Protein 2GUD (pdb70)

InterPro domains:
  IPR001229 Jacalin-like lectin domain [PF01419] (6-117)
  IPR001229 Jacalin-like lectin domain [PS51752] (1-120)
  IPR001229 Jacalin-like lectin domain [SM00915] (9-120)
  IPR036404 Jacalin-like lectin domain superfamily [G3DSA:2.100.10.30] (1-121)
  IPR036404 Jacalin-like lectin domain superfamily [SSF51101] (5-118)

Secondary structure (DSSP, 8-state):
-EEEEEEE-S-SEEE-S--EEEEEESSSEEEEEETTEEEE-S-SEEPPPEE--TT--EEEEEEEESSSEEEEEEEETTS-EEEEEE-S-SEEEEEESEEEEEEEEEESSSEEEEEEEEEE-/-EEEEEEE-S-SEEE-S--EEEEEESSSEEEEEETTEEEE-S-SEEPPPEEPPTT--EEEEEEEESSSEEEEEEEETTS-EEEEEE-S-SEEEEEESEEEEEEEEEESSSEEEEEEEEEE-

GO terms:
  GO:0042802 identical protein binding (F, IPI)
  GO:0005515 protein binding (F, IPI)
  GO:0005536 D-glucose binding (F, IDA)
  GO:0005537 D-mannose binding (F, IDA)
  GO:0030246 carbohydrate binding (F, IDA)
  GO:0046871 N-acetylgalactosamine binding (F, IDA)

Solvent-accessible surface area: 10110 Å² total; per-residue (Å²): 100,42,49,76,100,127,9,30,16,117,31,43,74,120,27,51,4,12,22,14,0,3,0,53,14,38,88,75,0,10,0,0,19,1,16,60,52,85,30,23,14,98,36,33,114,108,10,98,85,15,81,24,36,119,63,14,72,1,25,50,2,42,1,69,15,41,113,71,0,11,17,1,22,6,63,3,68,122,42,105,178,10,29,101,63,28,14,103,37,48,72,51,54,69,8,47,104,3,66,9,4,2,0,12,3,19,11,36,114,80,0,11,3,0,26,0,8,13,17,67,173,95,40,42,78,88,105,7,24,12,116,32,46,64,66,20,26,2,8,12,17,0,4,0,54,13,34,83,80,0,11,0,0,21,1,15,61,56,85,25,22,15,100,33,33,107,112,10,92,84,15,75,20,36,66,30,7,59,1,15,42,2,43,1,66,14,38,110,68,0,8,18,0,23,4,64,7,63,104,70,102,176,10,26,101,58,29,18,102,34,44,71,52,58,73,7,60,86,1,53,9,2,0,0,18,9,14,14,40,115,75,0,11,2,0,29,0,11,7,35,66,136

Radius of gyration: 17.85 Å; Cα contacts (8 Å, |Δi|>4): 780; chains: 2; bounding box: 34×35×55 Å

CATH classification: 2.100.10.30

Foldseek 3Di:
DDDDDDDDDDDDADDAPWFKWKFFEDQFTQWIATPNRIFGADDHHIDDMDTADRPKFWAKKKWFADQFTAFIKTAIPVGDIDDRGGRDDHHMDMAHRKGWRDWDAHYYSGGRTIDTDIGHD/DDDDDDDDDDDDFADAPFFKWKFFEDQFTQWIQTPNRTFGADDHHIDDMDTDDTPKFWAKKKWFADQFTAFIKTAIPVGDIDDGGGHDDHHIDMQHGKGWRDWDAHYDSGGRTIDTDIGRD

Structure (mmCIF, N/CA/C/O backbone):
data_2GUD
#
_entry.id   2GUD
#
_cell.length_a   53.740
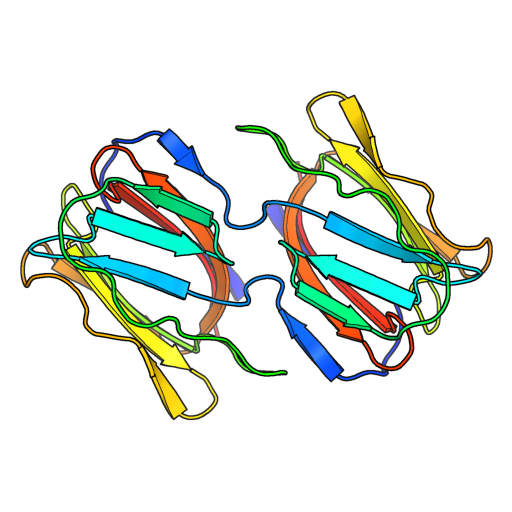_cell.length_b   39.440
_cell.length_c   57.160
_cell.angle_alpha   90.00
_cell.angle_beta   91.00
_cell.angle_gamma   90.00
#
_symmetry.space_group_name_H-M   'P 1 21 1'
#
loop_
_entity.id
_entity.type
_entity.pdbx_description
1 polymer griffithsin
2 non-polymer alpha-D-mannopyranose
3 non-polymer beta-D-mannopyranose
4 non-polymer 1,2-ETHANEDIOL
5 non-polymer 'SULFATE ION'
6 water water
#
loop_
_atom_site.group_PDB
_atom_site.id
_atom_site.type_symbol
_atom_site.label_atom_id
_atom_site.label_alt_id
_atom_site.label_comp_id
_atom_site.label_asym_id
_atom_site.label_entity_id
_atom_site.label_seq_id
_atom_site.pdbx_PDB_ins_code
_atom_site.Cartn_x
_atom_site.Cartn_y
_atom_site.Cartn_z
_atom_site.occupancy
_atom_site.B_iso_or_equiv
_atom_site.auth_seq_id
_atom_site.auth_comp_id
_atom_site.auth_asym_id
_atom_site.auth_atom_id
_atom_site.pdbx_PDB_model_num
ATOM 4 N N . SER A 1 2 ? 20.897 10.737 3.482 1.00 17.47 1 SER A N 1
ATOM 5 C CA . SER A 1 2 ? 22.168 11.401 3.386 1.00 15.61 1 SER A CA 1
ATOM 6 C C . SER A 1 2 ? 21.930 12.795 2.844 1.00 11.94 1 SER A C 1
ATOM 7 O O . SER A 1 2 ? 21.457 12.956 1.736 1.00 11.46 1 SER A O 1
ATOM 10 N N . LEU A 1 3 ? 22.302 13.817 3.593 1.00 10.77 2 LEU A N 1
ATOM 11 C CA . LEU A 1 3 ? 22.072 15.201 3.171 1.00 9.74 2 LEU A CA 1
ATOM 12 C C . LEU A 1 3 ? 23.085 15.636 2.139 1.00 9.08 2 LEU A C 1
ATOM 13 O O . LEU A 1 3 ? 24.290 15.490 2.347 1.00 11.45 2 LEU A O 1
ATOM 21 N N . THR A 1 4 ? 22.593 16.201 1.048 1.00 8.56 3 THR A N 1
ATOM 22 C CA . THR A 1 4 ? 23.463 16.647 -0.036 1.00 8.27 3 THR A CA 1
ATOM 23 C C . THR A 1 4 ? 22.764 17.752 -0.802 1.00 7.59 3 THR A C 1
ATOM 24 O O . THR A 1 4 ? 21.663 18.218 -0.455 1.00 7.38 3 THR A O 1
ATOM 28 N N . HIS A 1 5 ? 23.424 18.222 -1.853 1.00 8.28 4 HIS A N 1
ATOM 29 C CA . HIS A 1 5 ? 22.793 19.116 -2.783 1.00 8.13 4 HIS A CA 1
ATOM 30 C C . HIS A 1 5 ? 23.395 18.887 -4.154 1.00 7.65 4 HIS A C 1
ATOM 31 O O . HIS A 1 5 ? 24.500 18.394 -4.297 1.00 8.92 4 HIS A O 1
ATOM 38 N N . ARG A 1 6 ? 22.607 19.246 -5.156 1.00 7.43 5 ARG A N 1
ATOM 39 C CA . ARG A 1 6 ? 23.018 19.117 -6.550 1.00 7.20 5 ARG A CA 1
ATOM 40 C C . ARG A 1 6 ? 22.537 20.345 -7.311 1.00 6.80 5 ARG A C 1
ATOM 41 O O . ARG A 1 6 ? 21.388 20.761 -7.203 1.00 7.51 5 ARG A O 1
ATOM 49 N N . LYS A 1 7 ? 23.433 20.847 -8.158 1.00 7.27 6 LYS A N 1
ATOM 50 C CA . LYS A 1 7 ? 23.167 21.946 -9.057 1.00 7.23 6 LYS A CA 1
ATOM 51 C C . LYS A 1 7 ? 22.867 21.401 -10.451 1.00 8.11 6 LYS A C 1
ATOM 52 O O . LYS A 1 7 ? 23.537 20.480 -10.942 1.00 10.58 6 LYS A O 1
ATOM 58 N N . PHE A 1 8 ? 21.839 21.969 -11.077 1.00 8.25 7 PHE A N 1
ATOM 59 C CA . PHE A 1 8 ? 21.410 21.627 -12.442 1.00 9.14 7 PHE A CA 1
ATOM 60 C C . PHE A 1 8 ? 21.357 22.929 -13.214 1.00 9.31 7 PHE A C 1
ATOM 61 O O . PHE A 1 8 ? 20.921 23.954 -12.681 1.00 9.32 7 PHE A O 1
ATOM 69 N N . GLY A 1 9 ? 21.746 22.901 -14.488 1.00 10.61 8 GLY A N 1
ATOM 70 C CA . GLY A 1 9 ? 21.643 24.060 -15.340 1.00 10.18 8 GLY A CA 1
ATOM 71 C C . GLY A 1 9 ? 22.984 24.682 -15.645 1.00 10.46 8 GLY A C 1
ATOM 72 O O . GLY A 1 9 ? 24.050 24.069 -15.433 1.00 13.70 8 GLY A O 1
ATOM 73 N N . GLY A 1 10 ? 22.915 25.912 -16.112 1.00 12.11 9 GLY A N 1
ATOM 74 C CA . GLY A 1 10 ? 24.094 26.602 -16.640 1.00 12.59 9 GLY A CA 1
ATOM 75 C C . GLY A 1 10 ? 24.657 27.543 -15.644 1.00 12.13 9 GLY A C 1
ATOM 76 O O . GLY A 1 10 ? 24.321 27.480 -14.423 1.00 13.73 9 GLY A O 1
ATOM 77 N N . SER A 1 11 ? 25.564 28.409 -16.126 1.00 13.88 10 SER A N 1
ATOM 78 C CA . SER A 1 11 ? 26.346 29.287 -15.253 1.00 15.78 10 SER A CA 1
ATOM 79 C C . SER A 1 11 ? 25.866 30.719 -15.080 1.00 15.06 10 SER A C 1
ATOM 80 O O . SER A 1 11 ? 26.468 31.472 -14.310 1.00 17.29 10 SER A O 1
ATOM 83 N N . GLY A 1 12 ? 24.792 31.119 -15.749 1.00 15.71 11 GLY A N 1
ATOM 84 C CA . GLY A 1 12 ? 24.288 32.465 -15.682 1.00 16.48 11 GLY A CA 1
ATOM 85 C C . GLY A 1 12 ? 23.361 32.794 -14.521 1.00 13.89 11 GLY A C 1
ATOM 86 O O . GLY A 1 12 ? 23.051 32.000 -13.658 1.00 17.11 11 GLY A O 1
ATOM 87 N N . GLY A 1 13 ? 22.899 34.033 -14.589 1.00 14.22 12 GLY A N 1
ATOM 88 C CA . GLY A 1 13 ? 21.971 34.540 -13.645 1.00 14.44 12 GLY A CA 1
ATOM 89 C C . GLY A 1 13 ? 22.643 34.964 -12.396 1.00 14.30 12 GLY A C 1
ATOM 90 O O . GLY A 1 13 ? 23.846 34.837 -12.176 1.00 16.80 12 GLY A O 1
ATOM 91 N N . SER A 1 14 ? 21.796 35.425 -11.497 1.00 14.21 13 SER A N 1
ATOM 92 C CA . SER A 1 14 ? 22.198 35.879 -10.201 1.00 13.37 13 SER A CA 1
ATOM 93 C C . SER A 1 14 ? 21.631 34.895 -9.154 1.00 12.34 13 SER A C 1
ATOM 94 O O . SER A 1 14 ? 20.472 34.484 -9.268 1.00 11.96 13 SER A O 1
ATOM 98 N N . PRO A 1 15 ? 22.390 34.587 -8.092 1.00 12.50 14 PRO A N 1
ATOM 99 C CA . PRO A 1 15 ? 21.910 33.622 -7.101 1.00 11.58 14 PRO A CA 1
ATOM 100 C C . PRO A 1 15 ? 20.690 34.062 -6.315 1.00 11.03 14 PRO A C 1
ATOM 101 O O . PRO A 1 15 ? 20.536 35.263 -6.041 1.00 12.56 14 PRO A O 1
ATOM 105 N N . PHE A 1 16 ? 19.878 33.092 -5.950 1.00 9.44 15 PHE A N 1
ATOM 106 C CA . PHE A 1 16 ? 18.786 33.341 -5.042 1.00 9.00 15 PHE A CA 1
ATOM 107 C C . PHE A 1 16 ? 18.688 32.177 -4.061 1.00 8.30 15 PHE A C 1
ATOM 108 O O . PHE A 1 16 ? 19.138 31.075 -4.314 1.00 8.88 15 PHE A O 1
ATOM 116 N N . SER A 1 17 ? 18.035 32.478 -2.937 1.00 9.01 16 SER A N 1
ATOM 117 C CA A SER A 1 17 ? 17.676 31.441 -1.943 0.50 8.19 16 SER A CA 1
ATOM 118 C CA B SER A 1 17 ? 17.730 31.493 -1.917 0.50 8.92 16 SER A CA 1
ATOM 119 C C . SER A 1 17 ? 16.188 31.306 -1.831 1.00 8.51 16 SER A C 1
ATOM 120 O O . SER A 1 17 ? 15.456 32.281 -1.892 1.00 10.09 16 SER A O 1
ATOM 125 N N . GLY A 1 18 ? 15.747 30.072 -1.574 1.00 8.49 17 GLY A N 1
ATOM 126 C CA . GLY A 1 18 ? 14.351 29.803 -1.328 1.00 9.06 17 GLY A CA 1
ATOM 127 C C . GLY A 1 18 ? 13.784 30.314 -0.042 1.00 9.81 17 GLY A C 1
ATOM 128 O O . GLY A 1 18 ? 12.547 30.314 0.092 1.00 12.43 17 GLY A O 1
ATOM 129 N N . LEU A 1 19 ? 14.645 30.687 0.907 1.00 9.30 18 LEU A N 1
ATOM 130 C CA . LEU A 1 19 ? 14.255 31.241 2.215 1.00 10.22 18 LEU A CA 1
ATOM 131 C C . LEU A 1 19 ? 14.370 32.740 2.153 1.00 11.53 18 LEU A C 1
ATOM 132 O O . LEU A 1 19 ? 15.495 33.268 2.009 1.00 14.58 18 LEU A O 1
ATOM 137 N N . SER A 1 20 ? 13.240 33.456 2.324 1.00 8.20 19 SER A N 1
ATOM 138 C CA . SER A 1 20 ? 13.160 34.877 2.156 1.00 7.71 19 SER A CA 1
ATOM 139 C C . SER A 1 20 ? 12.861 35.703 3.376 1.00 6.84 19 SER A C 1
ATOM 140 O O . SER A 1 20 ? 13.322 36.828 3.465 1.00 7.33 19 SER A O 1
ATOM 144 N N . SER A 1 21 ? 12.068 35.199 4.329 1.00 6.64 20 SER A N 1
ATOM 145 C CA . SER A 1 21 ? 11.750 36.023 5.481 1.00 6.27 20 SER A CA 1
ATOM 146 C C . SER A 1 21 ? 11.344 35.163 6.650 1.00 6.11 20 SER A C 1
ATOM 147 O O . SER A 1 21 ? 10.879 34.032 6.500 1.00 6.77 20 SER A O 1
ATOM 150 N N . ILE A 1 22 ? 11.488 35.742 7.863 1.00 6.02 21 ILE A N 1
ATOM 151 C CA . ILE A 1 22 ? 11.120 35.110 9.072 1.00 6.15 21 ILE A CA 1
ATOM 152 C C . ILE A 1 22 ? 10.441 36.135 9.976 1.00 5.99 21 ILE A C 1
ATOM 153 O O . ILE A 1 22 ? 10.906 37.232 10.136 1.00 6.77 21 ILE A O 1
ATOM 161 N N . ALA A 1 23 ? 9.342 35.718 10.646 1.00 6.23 22 ALA A N 1
ATOM 162 C CA . ALA A 1 23 ? 8.777 36.410 11.766 1.00 5.98 22 ALA A CA 1
ATOM 163 C C . ALA A 1 23 ? 8.413 35.343 12.789 1.00 5.73 22 ALA A C 1
ATOM 164 O O . ALA A 1 23 ? 8.388 34.169 12.482 1.00 6.34 22 ALA A O 1
ATOM 166 N N . VAL A 1 24 ? 8.075 35.768 14.003 1.00 5.96 23 VAL A N 1
ATOM 167 C CA . VAL A 1 24 ? 7.572 34.857 15.004 1.00 6.47 23 VAL A CA 1
ATOM 168 C C . VAL A 1 24 ? 6.389 35.490 15.703 1.00 6.26 23 VAL A C 1
ATOM 169 O O . VAL A 1 24 ? 6.265 36.678 15.767 1.00 7.47 23 VAL A O 1
ATOM 173 N N . ARG A 1 25 ? 5.554 34.619 16.322 1.00 6.46 24 ARG A N 1
ATOM 174 C CA . ARG A 1 25 ? 4.708 35.071 17.414 1.00 6.31 24 ARG A CA 1
ATOM 175 C C . ARG A 1 25 ? 5.349 34.545 18.684 1.00 6.61 24 ARG A C 1
ATOM 176 O O . ARG A 1 25 ? 5.761 33.401 18.736 1.00 7.07 24 ARG A O 1
ATOM 184 N N . SER A 1 26 ? 5.424 35.404 19.714 1.00 6.94 25 SER A N 1
ATOM 185 C CA . SER A 1 26 ? 6.097 34.998 20.926 1.00 7.10 25 SER A CA 1
ATOM 186 C C . SER A 1 26 ? 5.497 35.603 22.140 1.00 7.49 25 SER A C 1
ATOM 187 O O . SER A 1 26 ? 4.943 36.710 22.117 1.00 8.04 25 SER A O 1
ATOM 190 N N . GLY A 1 27 ? 5.670 34.877 23.245 1.00 7.62 26 GLY A N 1
ATOM 191 C CA . GLY A 1 27 ? 5.335 35.321 24.548 1.00 7.88 26 GLY A CA 1
ATOM 192 C C . GLY A 1 27 ? 6.381 34.738 25.474 1.00 8.36 26 GLY A C 1
ATOM 193 O O . GLY A 1 27 ? 7.559 35.069 25.379 1.00 9.91 26 GLY A O 1
ATOM 194 N N . SER A 1 28 ? 5.963 33.794 26.346 1.00 8.75 27 SER A N 1
ATOM 195 C CA . SER A 1 28 ? 6.927 32.988 27.113 1.00 8.99 27 SER A CA 1
ATOM 196 C C . SER A 1 28 ? 7.618 31.929 26.224 1.00 7.81 27 SER A C 1
ATOM 197 O O . SER A 1 28 ? 8.696 31.476 26.543 1.00 8.30 27 SER A O 1
ATOM 200 N N . TYR A 1 29 ? 6.964 31.547 25.110 1.00 7.68 28 TYR A N 1
ATOM 201 C CA . TYR A 1 29 ? 7.522 30.623 24.148 1.00 7.36 28 TYR A CA 1
ATOM 202 C C . TYR A 1 29 ? 7.483 31.293 22.795 1.00 7.11 28 TYR A C 1
ATOM 203 O O . TYR A 1 29 ? 6.978 32.382 22.638 1.00 8.01 28 TYR A O 1
ATOM 212 N N . LEU A 1 30 ? 7.969 30.585 21.766 1.00 7.01 29 LEU A N 1
ATOM 213 C CA . LEU A 1 30 ? 7.549 30.880 20.416 1.00 6.69 29 LEU A CA 1
ATOM 214 C C . LEU A 1 30 ? 6.204 30.185 20.172 1.00 6.85 29 LEU A C 1
ATOM 215 O O . LEU A 1 30 ? 6.123 28.983 20.146 1.00 8.35 29 LEU A O 1
ATOM 220 N N . ASP A 1 31 ? 5.153 30.973 20.012 1.00 6.91 30 ASP A N 1
ATOM 221 C CA . ASP A 1 31 ? 3.848 30.494 19.625 1.00 7.07 30 ASP A CA 1
ATOM 222 C C . ASP A 1 31 ? 3.788 30.051 18.200 1.00 6.85 30 ASP A C 1
ATOM 223 O O . ASP A 1 31 ? 3.047 29.133 17.854 1.00 7.50 30 ASP A O 1
ATOM 228 N N . ALA A 1 32 ? 4.572 30.694 17.317 1.00 6.84 31 ALA A N 1
ATOM 229 C CA . ALA A 1 32 ? 4.522 30.398 15.938 1.00 6.71 31 ALA A CA 1
ATOM 230 C C . ALA A 1 32 ? 5.814 30.905 15.285 1.00 6.45 31 ALA A C 1
ATOM 231 O O . ALA A 1 32 ? 6.423 31.854 15.747 1.00 6.78 31 ALA A O 1
ATOM 233 N N . ILE A 1 33 ? 6.143 30.290 14.140 1.00 6.45 32 ILE A N 1
ATOM 234 C CA . ILE A 1 33 ? 7.133 30.862 13.245 1.00 6.24 32 ILE A CA 1
ATOM 235 C C . ILE A 1 33 ? 6.452 31.071 11.911 1.00 5.87 32 ILE A C 1
ATOM 236 O O . ILE A 1 33 ? 5.614 30.299 11.496 1.00 7.32 32 ILE A O 1
ATOM 241 N N . ILE A 1 34 ? 6.799 32.191 11.255 1.00 6.02 33 ILE A N 1
ATOM 242 C CA . ILE A 1 34 ? 6.202 32.580 9.994 1.00 6.27 33 ILE A CA 1
ATOM 243 C C . ILE A 1 34 ? 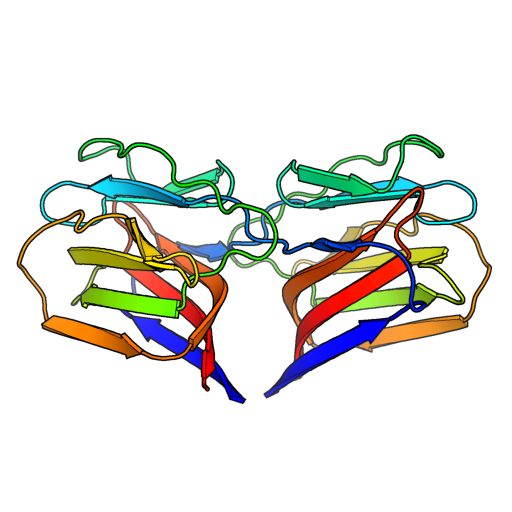7.345 32.630 9.006 1.00 6.06 33 ILE A C 1
ATOM 244 O O . ILE A 1 34 ? 8.258 33.446 9.121 1.00 6.65 33 ILE A O 1
ATOM 249 N N . ILE A 1 35 ? 7.320 31.696 8.015 1.00 6.19 34 ILE A N 1
ATOM 250 C CA . ILE A 1 35 ? 8.437 31.527 7.105 1.00 6.50 34 ILE A CA 1
ATOM 251 C C . ILE A 1 35 ? 7.946 31.911 5.738 1.00 6.81 34 ILE A C 1
ATOM 252 O O . ILE A 1 35 ? 6.988 31.346 5.217 1.00 6.72 34 ILE A O 1
ATOM 257 N N . ASP A 1 36 ? 8.563 32.955 5.146 1.00 7.14 35 ASP A N 1
ATOM 258 C CA . ASP A 1 36 ? 8.120 33.466 3.848 1.00 7.84 35 ASP A CA 1
ATOM 259 C C . ASP A 1 36 ? 6.637 33.796 3.863 1.00 8.19 35 ASP A C 1
ATOM 260 O O . ASP A 1 36 ? 5.930 33.577 2.872 1.00 10.18 35 ASP A O 1
ATOM 265 N N . GLY A 1 37 ? 6.154 34.303 5.011 1.00 7.46 36 GLY A N 1
ATOM 266 C CA . GLY A 1 37 ? 4.774 34.705 5.185 1.00 8.13 36 GLY A CA 1
ATOM 267 C C . GLY A 1 37 ? 3.846 33.610 5.699 1.00 7.26 36 GLY A C 1
ATOM 268 O O . GLY A 1 37 ? 2.721 33.926 6.111 1.00 8.02 36 GLY A O 1
ATOM 269 N N . VAL A 1 38 ? 4.259 32.358 5.636 1.00 6.73 37 VAL A N 1
ATOM 270 C CA . VAL A 1 38 ? 3.385 31.228 5.960 1.00 6.38 37 VAL A CA 1
ATOM 271 C C . VAL A 1 38 ? 3.496 30.923 7.428 1.00 6.40 37 VAL A C 1
ATOM 272 O O . VAL A 1 38 ? 4.572 30.636 7.967 1.00 6.87 37 VAL A O 1
ATOM 276 N N . HIS A 1 39 ? 2.342 30.948 8.124 1.00 6.29 38 HIS A N 1
ATOM 277 C CA . HIS A 1 39 ? 2.267 30.774 9.539 1.00 6.41 38 HIS A CA 1
ATOM 278 C C . HIS A 1 39 ? 2.273 29.320 9.977 1.00 6.60 38 HIS A C 1
ATOM 279 O O . HIS A 1 39 ? 1.494 28.521 9.484 1.00 7.67 38 HIS A O 1
ATOM 286 N N . HIS A 1 40 ? 3.093 29.023 10.990 1.00 6.74 39 HIS A N 1
ATOM 287 C CA . HIS A 1 40 ? 3.110 27.685 11.597 1.00 7.52 39 HIS A CA 1
ATOM 288 C C . HIS A 1 40 ? 3.093 27.818 13.121 1.00 7.64 39 HIS A C 1
ATOM 289 O O . HIS A 1 40 ? 4.065 28.271 13.712 1.00 8.21 39 HIS A O 1
ATOM 296 N N . GLY A 1 41 ? 1.983 27.404 13.737 1.00 8.25 40 GLY A N 1
ATOM 297 C CA . GLY A 1 41 ? 1.818 27.475 15.169 1.00 8.14 40 GLY A CA 1
ATOM 298 C C . GLY A 1 41 ? 0.490 28.105 15.524 1.00 8.59 40 GLY A C 1
ATOM 299 O O . GLY A 1 41 ? -0.458 28.116 14.734 1.00 9.04 40 GLY A O 1
ATOM 300 N N . GLY A 1 42 ? 0.403 28.557 16.750 1.00 8.57 41 GLY A N 1
ATOM 301 C CA . GLY A 1 42 ? -0.833 29.050 17.304 1.00 8.51 41 GLY A CA 1
ATOM 302 C C . GLY A 1 42 ? -0.977 30.555 17.175 1.00 8.30 41 GLY A C 1
ATOM 303 O O . GLY A 1 42 ? -0.208 31.239 16.438 1.00 9.20 41 GLY A O 1
ATOM 304 N N . SER A 1 43 ? -1.977 31.091 17.879 1.00 8.66 42 SER A N 1
ATOM 305 C CA . SER A 1 43 ? -2.350 32.463 17.789 1.00 9.44 42 SER A CA 1
ATOM 306 C C . SER A 1 43 ? -2.023 33.300 18.999 1.00 8.78 42 SER A C 1
ATOM 307 O O . SER A 1 43 ? -2.313 34.486 19.036 1.00 10.04 42 SER A O 1
ATOM 311 N N . GLY A 1 44 ? -1.374 32.683 19.991 1.00 8.67 43 GLY A N 1
ATOM 312 C CA . GLY A 1 44 ? -0.972 33.409 21.180 1.00 8.65 43 GLY A CA 1
ATOM 313 C C . GLY A 1 44 ? 0.251 34.286 20.968 1.00 8.48 43 GLY A C 1
ATOM 314 O O . GLY A 1 44 ? 0.826 34.366 19.878 1.00 8.70 43 GLY A O 1
ATOM 315 N N . GLY A 1 45 ? 0.661 34.932 22.038 1.00 8.71 44 GLY A N 1
ATOM 316 C CA . GLY A 1 45 ? 1.791 35.828 21.973 1.00 8.86 44 GLY A CA 1
ATOM 317 C C . GLY A 1 45 ? 1.532 37.038 21.106 1.00 8.92 44 GLY A C 1
ATOM 318 O O . GLY A 1 45 ? 0.375 37.362 20.790 1.00 10.12 44 GLY A O 1
ATOM 319 N N . ASN A 1 46 ? 2.630 37.688 20.717 1.00 7.94 45 ASN A N 1
ATOM 320 C CA . ASN A 1 46 ? 2.572 38.905 19.890 1.00 8.20 45 ASN A CA 1
ATOM 321 C C . ASN A 1 46 ? 3.425 38.663 18.655 1.00 7.71 45 ASN A C 1
ATOM 322 O O . ASN A 1 46 ? 4.468 37.994 18.731 1.00 7.79 45 ASN A O 1
ATOM 327 N N . LEU A 1 47 ? 2.975 39.201 17.517 1.00 7.56 46 LEU A N 1
ATOM 328 C CA . LEU A 1 47 ? 3.691 39.021 16.269 1.00 7.12 46 LEU A CA 1
ATOM 329 C C . LEU A 1 47 ? 4.870 39.995 16.155 1.00 7.15 46 LEU A C 1
ATOM 330 O O . LEU A 1 47 ? 4.690 41.196 16.252 1.00 8.99 46 LEU A O 1
ATOM 335 N N . SER A 1 48 ? 6.055 39.463 15.928 1.00 6.94 47 SER A N 1
ATOM 336 C CA . SER A 1 48 ? 7.232 40.277 15.678 1.00 7.27 47 SER A CA 1
ATOM 337 C C . SER A 1 48 ? 7.148 40.945 14.301 1.00 7.27 47 SER A C 1
ATOM 338 O O . SER A 1 48 ? 6.455 40.461 13.434 1.00 7.95 47 SER A O 1
ATOM 341 N N . PRO A 1 49 ? 7.946 41.992 14.089 1.00 8.60 48 PRO A N 1
ATOM 342 C CA . PRO A 1 49 ? 8.177 42.444 12.727 1.00 8.48 48 PRO A CA 1
ATOM 343 C C . PRO A 1 49 ? 8.793 41.295 11.897 1.00 7.67 48 PRO A C 1
ATOM 344 O O . PRO A 1 49 ? 9.382 40.355 12.417 1.00 8.88 48 PRO A O 1
ATOM 348 N N . THR A 1 50 ? 8.656 41.418 10.580 1.00 7.71 49 THR A N 1
ATOM 349 C CA . THR A 1 50 ? 9.234 40.475 9.669 1.00 7.36 49 THR A CA 1
ATOM 350 C C . THR A 1 50 ? 10.678 40.869 9.300 1.00 7.54 49 THR A C 1
ATOM 351 O O . THR A 1 50 ? 10.940 42.028 8.955 1.00 9.17 49 THR A O 1
ATOM 355 N N . PHE A 1 51 ? 11.553 39.891 9.390 1.00 7.13 50 PHE A N 1
ATOM 356 C CA . PHE A 1 51 ? 12.937 40.016 8.941 1.00 6.94 50 PHE A CA 1
ATOM 357 C C . PHE A 1 51 ? 13.019 39.454 7.521 1.00 6.43 50 PHE A C 1
ATOM 358 O O . PHE A 1 51 ? 12.771 38.293 7.321 1.00 6.86 50 PHE A O 1
ATOM 366 N N . THR A 1 52 ? 13.368 40.319 6.569 1.00 6.56 51 THR A N 1
ATOM 367 C CA . THR A 1 52 ? 13.456 39.906 5.188 1.00 6.67 51 THR A CA 1
ATOM 368 C C . THR A 1 52 ? 14.945 39.905 4.800 1.00 6.62 51 THR A C 1
ATOM 369 O O . THR A 1 52 ? 15.626 40.908 4.929 1.00 7.45 51 THR A O 1
ATOM 373 N N . PHE A 1 53 ? 15.410 38.756 4.329 1.00 6.56 52 PHE A N 1
ATOM 374 C CA . PHE A 1 53 ? 16.805 38.635 3.925 1.00 6.73 52 PHE A CA 1
ATOM 375 C C . PHE A 1 53 ? 17.055 39.446 2.654 1.00 7.03 52 PHE A C 1
ATOM 376 O O . PHE A 1 53 ? 16.320 39.345 1.681 1.00 8.03 52 PHE A O 1
ATOM 384 N N . GLY A 1 54 ? 18.111 40.238 2.680 1.00 7.26 53 GLY A N 1
ATOM 385 C CA . GLY A 1 54 ? 18.575 40.884 1.467 1.00 7.75 53 GLY A CA 1
ATOM 386 C C . GLY A 1 54 ? 19.298 39.920 0.572 1.00 7.85 53 GLY A C 1
ATOM 387 O O . GLY A 1 54 ? 19.568 38.764 0.905 1.00 7.55 53 GLY A O 1
ATOM 388 N N . SER A 1 55 ? 19.669 40.421 -0.605 1.00 9.67 54 SER A N 1
ATOM 389 C CA . SER A 1 55 ? 20.455 39.611 -1.522 1.00 10.07 54 SER A CA 1
ATOM 390 C C . SER A 1 55 ? 21.766 39.176 -0.878 1.00 8.92 54 SER A C 1
ATOM 391 O O . SER A 1 55 ? 22.466 39.977 -0.292 1.00 10.77 54 SER A O 1
ATOM 395 N N . GLY A 1 56 ? 22.048 37.894 -0.931 1.00 9.10 55 GLY A N 1
ATOM 396 C CA . GLY A 1 56 ? 23.242 37.339 -0.351 1.00 9.91 55 GLY A CA 1
ATOM 397 C C . GLY A 1 56 ? 23.304 37.347 1.158 1.00 9.68 55 GLY A C 1
ATOM 398 O O . GLY A 1 56 ? 24.389 37.133 1.733 1.00 12.49 55 GLY A O 1
ATOM 399 N N . GLU A 1 57 ? 22.180 37.617 1.823 1.00 7.89 56 GLU A N 1
ATOM 400 C CA . GLU A 1 57 ? 22.162 37.637 3.263 1.00 7.37 56 GLU A CA 1
ATOM 401 C C . GLU A 1 57 ? 21.623 36.326 3.803 1.00 7.13 56 GLU A C 1
ATOM 402 O O . GLU A 1 57 ? 20.626 35.805 3.310 1.00 9.07 56 GLU A O 1
ATOM 408 N N . TYR A 1 58 ? 22.270 35.836 4.843 1.00 6.59 57 TYR A N 1
ATOM 409 C CA . TYR A 1 58 ? 21.871 34.544 5.443 1.00 6.89 57 TYR A CA 1
ATOM 410 C C . TYR A 1 58 ? 22.201 34.566 6.930 1.00 6.53 57 TYR A C 1
ATOM 411 O O . TYR A 1 58 ? 23.023 35.365 7.395 1.00 7.12 57 TYR A O 1
ATOM 420 N N . ILE A 1 59 ? 21.530 33.692 7.669 1.00 6.83 58 ILE A N 1
ATOM 421 C CA . ILE A 1 59 ? 21.850 33.529 9.087 1.00 6.63 58 ILE A CA 1
ATOM 422 C C . ILE A 1 59 ? 23.218 32.883 9.240 1.00 6.83 58 ILE A C 1
ATOM 423 O O . ILE A 1 59 ? 23.451 31.786 8.723 1.00 7.17 58 ILE A O 1
ATOM 428 N N . SER A 1 60 ? 24.080 33.575 9.987 1.00 6.80 59 SER A N 1
ATOM 429 C CA . SER A 1 60 ? 25.428 33.122 10.289 1.00 7.10 59 SER A CA 1
ATOM 430 C C . SER A 1 60 ? 25.633 32.648 11.714 1.00 7.45 59 SER A C 1
ATOM 431 O O . SER A 1 60 ? 26.569 31.906 11.989 1.00 8.07 59 SER A O 1
ATOM 435 N N . ASN A 1 61 ? 24.745 33.082 12.640 1.00 7.87 60 ASN A N 1
ATOM 436 C CA . ASN A 1 61 ? 24.824 32.634 13.996 1.00 8.82 60 ASN A CA 1
ATOM 437 C C . ASN A 1 61 ? 23.406 32.658 14.544 1.00 8.29 60 ASN A C 1
ATOM 438 O O . ASN A 1 61 ? 22.597 33.510 14.154 1.00 8.70 60 ASN A O 1
ATOM 446 N N . MET A 1 62 ? 23.108 31.725 15.442 1.00 8.30 61 MET A N 1
ATOM 447 C CA . MET A 1 62 ? 21.753 31.677 16.023 1.00 9.05 61 MET A CA 1
ATOM 448 C C . MET A 1 62 ? 21.804 31.051 17.370 1.00 9.59 61 MET A C 1
ATOM 449 O O . MET A 1 62 ? 22.547 30.132 17.593 1.00 12.20 61 MET A O 1
ATOM 457 N N . THR A 1 63 ? 20.951 31.560 18.261 1.00 9.00 62 THR A N 1
ATOM 458 C CA . THR A 1 63 ? 20.793 30.994 19.585 1.00 8.85 62 THR A CA 1
ATOM 459 C C . THR A 1 63 ? 19.314 30.637 19.764 1.00 8.58 62 THR A C 1
ATOM 460 O O . THR A 1 63 ? 18.451 31.471 19.559 1.00 8.64 62 THR A O 1
ATOM 464 N N . ILE A 1 64 ? 19.095 29.379 20.128 1.00 8.96 63 ILE A N 1
ATOM 465 C CA . ILE A 1 64 ? 17.756 28.879 20.375 1.00 8.31 63 ILE A CA 1
ATOM 466 C C . ILE A 1 64 ? 17.717 28.391 21.812 1.00 8.41 63 ILE A C 1
ATOM 467 O O . ILE A 1 64 ? 18.578 27.649 22.236 1.00 10.06 63 ILE A O 1
ATOM 472 N N . ARG A 1 65 ? 16.693 28.835 22.557 1.00 7.98 64 ARG A N 1
ATOM 473 C CA . ARG A 1 65 ? 16.401 28.210 23.839 1.00 8.03 64 ARG A CA 1
ATOM 474 C C . ARG A 1 65 ? 15.268 27.244 23.608 1.00 7.86 64 ARG A C 1
ATOM 475 O O . ARG A 1 65 ? 14.256 27.615 22.972 1.00 8.08 64 ARG A O 1
ATOM 483 N N . SER A 1 66 ? 15.371 26.019 24.139 1.00 7.93 65 SER A N 1
ATOM 484 C CA . SER A 1 66 ? 14.350 25.058 23.887 1.00 8.01 65 SER A CA 1
ATOM 485 C C . SER A 1 66 ? 14.279 24.032 25.028 1.00 8.50 65 SER A C 1
ATOM 486 O O . SER A 1 66 ? 15.243 23.870 25.791 1.00 9.58 65 SER A O 1
ATOM 489 N N . GLY A 1 67 ? 13.159 23.360 25.043 1.00 8.13 66 GLY A N 1
ATOM 490 C CA . GLY A 1 67 ? 12.899 22.247 25.945 1.00 8.78 66 GLY A CA 1
ATOM 491 C C . GLY A 1 67 ? 11.937 21.318 25.244 1.00 8.86 66 GLY A C 1
ATOM 492 O O . GLY A 1 67 ? 12.260 20.771 24.183 1.00 9.92 66 GLY A O 1
ATOM 493 N N . ASP A 1 68 ? 10.702 21.203 25.746 1.00 8.47 67 ASP A N 1
ATOM 494 C CA . ASP A 1 68 ? 9.655 20.552 25.017 1.00 8.63 67 ASP A CA 1
ATOM 495 C C . ASP A 1 68 ? 9.169 21.413 23.823 1.00 8.50 67 ASP A C 1
ATOM 496 O O . ASP A 1 68 ? 8.627 20.823 22.874 1.00 9.36 67 ASP A O 1
ATOM 503 N N . TYR A 1 69 ? 9.349 22.707 23.905 1.00 8.00 68 TYR A N 1
ATOM 504 C CA . TYR A 1 69 ? 8.980 23.633 22.833 1.00 7.29 68 TYR A CA 1
ATOM 505 C C . TYR A 1 69 ? 10.216 24.480 22.497 1.00 6.96 68 TYR A C 1
ATOM 506 O O . TYR A 1 69 ? 11.299 24.320 23.084 1.00 7.77 68 TYR A O 1
ATOM 515 N N . ILE A 1 70 ? 10.054 25.365 21.517 1.00 6.96 69 ILE A N 1
ATOM 516 C CA . ILE A 1 70 ? 11.043 26.436 21.302 1.00 6.53 69 ILE A CA 1
ATOM 517 C C . ILE A 1 70 ? 10.640 27.603 22.201 1.00 6.62 69 ILE A C 1
ATOM 518 O O . ILE A 1 70 ? 9.605 28.189 22.036 1.00 8.15 69 ILE A O 1
ATOM 523 N N . ASP A 1 71 ? 11.513 27.906 23.177 1.00 6.83 70 ASP A N 1
ATOM 524 C CA . ASP A 1 71 ? 11.268 29.002 24.114 1.00 6.91 70 ASP A CA 1
ATOM 525 C C . ASP A 1 71 ? 11.668 30.352 23.523 1.00 6.91 70 ASP A C 1
ATOM 526 O O . ASP A 1 71 ? 11.061 31.382 23.835 1.00 7.80 70 ASP A O 1
ATOM 531 N N . ASN A 1 72 ? 12.753 30.387 22.719 1.00 7.30 71 ASN A N 1
ATOM 532 C CA . ASN A 1 72 ? 13.330 31.704 22.327 1.00 7.01 71 ASN A CA 1
ATOM 533 C C . ASN A 1 72 ? 14.177 31.462 21.094 1.00 7.09 71 ASN A C 1
ATOM 534 O O . ASN A 1 72 ? 14.812 30.421 20.939 1.00 7.64 71 ASN A O 1
ATOM 539 N N . ILE A 1 73 ? 14.184 32.456 20.200 1.00 6.85 72 ILE A N 1
ATOM 540 C CA . ILE A 1 73 ? 15.115 32.486 19.090 1.00 6.83 72 ILE A CA 1
ATOM 541 C C . ILE A 1 73 ? 15.744 33.860 18.981 1.00 6.86 72 ILE A C 1
ATOM 542 O O . ILE A 1 73 ? 15.113 34.886 19.143 1.00 7.40 72 ILE A O 1
ATOM 547 N N . SER A 1 74 ? 17.031 33.849 18.573 1.00 7.15 73 SER A N 1
ATOM 548 C CA . SER A 1 74 ? 17.724 35.044 18.141 1.00 7.52 73 SER A CA 1
ATOM 549 C C . SER A 1 74 ? 18.671 34.616 17.033 1.00 7.66 73 SER A C 1
ATOM 550 O O . SER A 1 74 ? 19.160 33.489 17.028 1.00 9.04 73 SER A O 1
ATOM 554 N N . PHE A 1 75 ? 18.924 35.510 16.088 1.00 7.09 74 PHE A N 1
ATOM 555 C CA . PHE A 1 75 ? 19.930 35.219 15.082 1.00 7.30 74 PHE A CA 1
ATOM 556 C C . PHE A 1 75 ? 20.593 36.484 14.625 1.00 7.02 74 PHE A C 1
ATOM 557 O O . PHE A 1 75 ? 20.098 37.588 14.780 1.00 7.71 74 PHE A O 1
ATOM 565 N N . GLU A 1 76 ? 21.745 36.303 13.954 1.00 7.60 75 GLU A N 1
ATOM 566 C CA . GLU A 1 76 ? 22.466 37.407 13.302 1.00 7.45 75 GLU A CA 1
ATOM 567 C C . GLU A 1 76 ? 22.840 36.895 11.920 1.00 7.19 75 GLU A C 1
ATOM 568 O O . GLU A 1 76 ? 23.105 35.706 11.713 1.00 8.94 75 GLU A O 1
ATOM 578 N N . THR A 1 77 ? 22.844 37.828 10.980 1.00 6.58 76 THR A N 1
ATOM 579 C CA . THR A 1 77 ? 23.185 37.477 9.636 1.00 6.41 76 THR A CA 1
ATOM 580 C C . THR A 1 77 ? 24.637 37.854 9.303 1.00 7.01 76 THR A C 1
ATOM 581 O O . THR A 1 77 ? 25.320 38.534 10.058 1.00 7.72 76 THR A O 1
ATOM 585 N N . ASN A 1 78 ? 25.060 37.386 8.134 1.00 7.16 77 ASN A N 1
ATOM 586 C CA . ASN A 1 78 ? 26.398 37.773 7.647 1.00 7.39 77 ASN A CA 1
ATOM 587 C C . ASN A 1 78 ? 26.550 39.255 7.486 1.00 8.46 77 ASN A C 1
ATOM 588 O O . ASN A 1 78 ? 27.667 39.774 7.449 1.00 10.46 77 ASN A O 1
ATOM 593 N N . MET A 1 79 ? 25.457 39.991 7.329 1.00 8.33 78 MET A N 1
ATOM 594 C CA . MET A 1 79 ? 25.475 41.439 7.209 1.00 9.23 78 MET A CA 1
ATOM 595 C C . MET A 1 79 ? 25.452 42.137 8.556 1.00 8.82 78 MET A C 1
ATOM 596 O O . MET A 1 79 ? 25.400 43.350 8.635 1.00 11.58 78 MET A O 1
ATOM 604 N N . GLY A 1 80 ? 25.478 41.377 9.637 1.00 8.33 79 GLY A N 1
ATOM 605 C CA . GLY A 1 80 ? 25.499 41.917 10.965 1.00 9.20 79 GLY A CA 1
ATOM 606 C C . GLY A 1 80 ? 24.118 42.374 11.475 1.00 9.37 79 GLY A C 1
ATOM 607 O O . GLY A 1 80 ? 24.037 42.983 12.536 1.00 12.57 79 GLY A O 1
ATOM 608 N N . ARG A 1 81 ? 23.053 42.029 10.783 1.00 8.29 80 ARG A N 1
ATOM 609 C CA . ARG A 1 81 ? 21.719 42.375 11.253 1.00 8.56 80 ARG A CA 1
ATOM 610 C C . ARG A 1 81 ? 21.221 41.314 12.198 1.00 8.78 80 ARG A C 1
ATOM 611 O O . ARG A 1 81 ? 21.545 40.145 12.080 1.00 10.43 80 ARG A O 1
ATOM 619 N N . ARG A 1 82 ? 20.428 41.737 13.185 1.00 9.76 81 ARG A N 1
ATOM 620 C CA . ARG A 1 82 ? 19.968 40.873 14.267 1.00 9.32 81 ARG A CA 1
ATOM 621 C C . ARG A 1 82 ? 18.458 40.767 14.225 1.00 8.90 81 ARG A C 1
ATOM 622 O O . ARG A 1 82 ? 17.737 41.714 13.969 0.50 7.61 81 ARG A O 1
ATOM 636 N N . PHE A 1 83 ? 18.005 39.583 14.588 1.00 7.90 82 PHE A N 1
ATOM 637 C CA . PHE A 1 83 ? 16.596 39.278 14.808 1.00 7.47 82 PHE A CA 1
ATOM 638 C C . PHE A 1 83 ? 16.472 38.724 16.229 1.00 7.50 82 PHE A C 1
ATOM 639 O O . PHE A 1 83 ? 17.138 37.782 16.588 1.00 8.03 82 PHE A O 1
ATOM 647 N N . GLY A 1 84 ? 15.600 39.336 17.021 1.00 8.45 83 GLY A N 1
ATOM 648 C CA . GLY A 1 84 ? 15.377 38.848 18.376 1.00 8.39 83 GLY A CA 1
ATOM 649 C C . GLY A 1 84 ? 16.450 39.376 19.310 1.00 9.19 83 GLY A C 1
ATOM 650 O O . GLY A 1 84 ? 17.211 40.290 18.996 1.00 12.11 83 GLY A O 1
ATOM 651 N N . PRO A 1 85 ? 16.518 38.796 20.516 1.00 9.91 84 PRO A N 1
ATOM 652 C CA . PRO A 1 85 ? 15.747 37.631 20.959 1.00 9.08 84 PRO A CA 1
ATOM 653 C C . PRO A 1 85 ? 14.247 37.885 21.010 1.00 8.48 84 PRO A C 1
ATOM 654 O O . PRO A 1 85 ? 13.817 38.973 21.385 1.00 10.10 84 PRO A O 1
ATOM 658 N N . TYR A 1 86 ? 13.497 36.831 20.734 1.00 7.42 85 TYR A N 1
ATOM 659 C CA . TYR A 1 86 ? 12.056 36.804 20.929 1.00 7.28 85 TYR A CA 1
ATOM 660 C C . TYR A 1 86 ? 11.715 35.521 21.665 1.00 7.04 85 TYR A C 1
ATOM 661 O O . TYR A 1 86 ? 12.243 34.452 21.355 1.00 7.85 85 TYR A O 1
ATOM 670 N N . GLY A 1 87 ? 10.808 35.645 22.639 1.00 7.41 86 GLY A N 1
ATOM 671 C CA . GLY A 1 87 ? 10.366 34.510 23.435 1.00 7.43 86 GLY A CA 1
ATOM 672 C C . GLY A 1 87 ? 10.702 34.729 24.889 1.00 7.70 86 GLY A C 1
ATOM 673 O O . GLY A 1 87 ? 10.926 35.857 25.321 1.00 9.31 86 GLY A O 1
ATOM 674 N N . GLY A 1 88 ? 10.743 33.620 25.631 1.00 7.83 87 GLY A N 1
ATOM 675 C CA . GLY A 1 88 ? 10.920 33.618 27.028 1.00 8.08 87 GLY A CA 1
ATOM 676 C C . GLY A 1 88 ? 12.281 33.134 27.481 1.00 9.04 87 GLY A C 1
ATOM 677 O O . GLY A 1 88 ? 13.216 32.999 26.672 1.00 10.63 87 GLY A O 1
ATOM 678 N N . SER A 1 89 ? 12.403 32.891 28.758 1.00 8.92 88 SER A N 1
ATOM 679 C CA . SER A 1 89 ? 13.662 32.613 29.390 1.00 9.55 88 SER A CA 1
ATOM 680 C C . SER A 1 89 ? 13.825 31.148 29.832 1.00 8.45 88 SER A C 1
ATOM 681 O O . SER A 1 89 ? 14.870 30.800 30.412 1.00 10.17 88 SER A O 1
ATOM 685 N N . GLY A 1 90 ? 12.838 30.322 29.578 1.00 8.44 89 GLY A N 1
ATOM 686 C CA . GLY A 1 90 ? 12.890 28.941 29.923 1.00 8.38 89 GLY A CA 1
ATOM 687 C C . GLY A 1 90 ? 13.782 28.119 29.013 1.00 8.19 89 GLY A C 1
ATOM 688 O O . GLY A 1 90 ? 14.461 28.625 28.106 1.00 8.78 89 GLY A O 1
ATOM 689 N N . GLY A 1 91 ? 13.780 26.821 29.262 1.00 8.68 90 GLY A N 1
ATOM 690 C CA . GLY A 1 91 ? 14.539 25.938 28.461 1.00 8.95 90 GLY A CA 1
ATOM 691 C C . GLY A 1 91 ? 16.046 26.002 28.706 1.00 9.50 90 GLY A C 1
ATOM 692 O O . GLY A 1 91 ? 16.514 26.367 29.789 1.00 9.99 90 GLY A O 1
ATOM 693 N N . SER A 1 92 ? 16.795 25.568 27.673 1.00 10.32 91 SER A N 1
ATOM 694 C CA . SER A 1 92 ? 18.233 25.655 27.743 1.00 10.46 91 SER A CA 1
ATOM 695 C C . SER A 1 92 ? 18.720 26.154 26.389 1.00 10.88 91 SER A C 1
ATOM 696 O O . SER A 1 92 ? 18.056 25.918 25.350 1.00 10.32 91 SER A O 1
ATOM 700 N N . ALA A 1 93 ? 19.841 26.852 26.372 1.00 11.51 92 ALA A N 1
ATOM 701 C CA . ALA A 1 93 ? 20.338 27.513 25.173 1.00 11.18 92 ALA A CA 1
ATOM 702 C C . ALA A 1 93 ? 21.302 26.636 24.415 1.00 11.13 92 ALA A C 1
ATOM 703 O O . ALA A 1 93 ? 22.155 25.946 24.952 1.00 11.48 92 ALA A O 1
ATOM 705 N N . ASN A 1 94 ? 21.208 26.737 23.086 1.00 10.72 93 ASN A N 1
ATOM 706 C CA . ASN A 1 94 ? 22.167 26.141 22.197 1.00 11.40 93 ASN A CA 1
ATOM 707 C C . ASN A 1 94 ? 22.422 27.168 21.078 1.00 10.50 93 ASN A C 1
ATOM 708 O O . ASN A 1 94 ? 21.518 27.883 20.673 1.00 11.28 93 ASN A O 1
ATOM 713 N N . THR A 1 95 ? 23.654 27.189 20.558 1.00 10.58 94 THR A N 1
ATOM 714 C CA . THR A 1 95 ? 24.054 28.160 19.563 1.00 10.15 94 THR A CA 1
ATOM 715 C C . THR A 1 95 ? 24.701 27.493 18.380 1.00 10.18 94 THR A C 1
ATOM 716 O O . THR A 1 95 ? 25.531 26.602 18.525 1.00 14.08 94 THR A O 1
ATOM 723 N N . LEU A 1 96 ? 24.399 28.032 17.212 1.00 8.59 95 LEU A N 1
ATOM 724 C CA . LEU A 1 96 ? 25.128 27.737 15.983 1.00 8.45 95 LEU A CA 1
ATOM 725 C C . LEU A 1 96 ? 25.997 28.961 15.677 1.00 8.51 95 LEU A C 1
ATOM 726 O O . LEU A 1 96 ? 25.512 30.096 15.732 1.00 9.30 95 LEU A O 1
ATOM 731 N N . SER A 1 97 ? 27.239 28.725 15.270 1.00 8.77 96 SER A N 1
ATOM 732 C CA . SER A 1 97 ? 28.191 29.814 14.991 1.00 9.16 96 SER A CA 1
ATOM 733 C C . SER A 1 97 ? 28.923 29.501 13.689 1.00 8.39 96 SER A C 1
ATOM 734 O O . SER A 1 97 ? 29.229 28.349 13.431 1.00 9.03 96 SER A O 1
ATOM 737 N N . ASN A 1 98 ? 29.200 30.538 12.908 1.00 8.35 97 ASN A N 1
ATOM 738 C CA . ASN A 1 98 ? 29.933 30.386 11.651 1.00 7.95 97 ASN A CA 1
ATOM 739 C C . ASN A 1 98 ? 29.253 29.399 10.740 1.00 8.35 97 ASN A C 1
ATOM 740 O O . ASN A 1 98 ? 29.860 28.521 10.153 1.00 9.16 97 ASN A O 1
ATOM 745 N N . VAL A 1 99 ? 27.923 29.612 10.577 1.00 7.55 98 VAL A N 1
ATOM 746 C CA . VAL A 1 99 ? 27.132 28.757 9.720 1.00 7.44 98 VAL A CA 1
ATOM 747 C C . VAL A 1 99 ? 26.556 29.578 8.562 1.00 6.71 98 VAL A C 1
ATOM 748 O O . VAL A 1 99 ? 26.662 30.794 8.502 1.00 7.25 98 VAL A O 1
ATOM 752 N N . LYS A 1 100 ? 25.896 28.858 7.667 1.00 7.24 99 LYS A N 1
ATOM 753 C CA . LYS A 1 100 ? 24.996 29.459 6.682 1.00 7.07 99 LYS A CA 1
ATOM 754 C C . LYS A 1 100 ? 23.715 28.637 6.752 1.00 6.86 99 LYS A C 1
ATOM 755 O O . LYS A 1 100 ? 23.692 27.478 6.332 1.00 7.70 99 LYS A O 1
ATOM 761 N N . VAL A 1 101 ? 22.636 29.218 7.298 1.00 6.59 100 VAL A N 1
ATOM 762 C CA . VAL A 1 101 ? 21.381 28.468 7.357 1.00 6.03 100 VAL A CA 1
ATOM 763 C C . VAL A 1 101 ? 20.768 28.423 5.941 1.00 6.37 100 VAL A C 1
ATOM 764 O O . VAL A 1 101 ? 20.605 29.468 5.286 1.00 7.64 100 VAL A O 1
ATOM 768 N N . ILE A 1 102 ? 20.424 27.226 5.545 1.00 6.44 101 ILE A N 1
ATOM 769 C CA . ILE A 1 102 ? 19.843 26.945 4.244 1.00 6.55 101 ILE A CA 1
ATOM 770 C C . ILE A 1 102 ? 18.325 26.825 4.317 1.00 6.14 101 ILE A C 1
ATOM 771 O O . ILE A 1 102 ? 17.627 27.305 3.376 1.00 6.74 101 ILE A O 1
ATOM 776 N N . GLN A 1 103 ? 17.786 26.200 5.369 1.00 6.16 102 GLN A N 1
ATOM 777 C CA . GLN A 1 103 ? 16.344 26.008 5.458 1.00 5.90 102 GLN A CA 1
ATOM 778 C C . GLN A 1 103 ? 15.981 25.799 6.920 1.00 6.10 102 GLN A C 1
ATOM 779 O O . GLN A 1 103 ? 16.805 25.351 7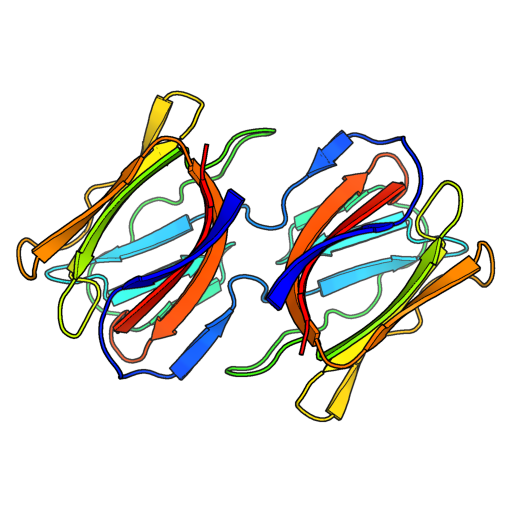.726 1.00 6.37 102 GLN A O 1
ATOM 785 N N . ILE A 1 104 ? 14.718 26.098 7.218 1.00 6.12 103 ILE A N 1
ATOM 786 C CA . ILE A 1 104 ? 14.105 25.851 8.499 1.00 6.31 103 ILE A CA 1
ATOM 787 C C . ILE A 1 104 ? 12.829 25.040 8.267 1.00 6.44 103 ILE A C 1
ATOM 788 O O . ILE A 1 104 ? 11.911 25.510 7.620 1.00 7.71 103 ILE A O 1
ATOM 793 N N . ASN A 1 105 ? 12.823 23.815 8.795 1.00 6.74 104 ASN A N 1
ATOM 794 C CA . ASN A 1 105 ? 11.596 23.005 8.897 1.00 6.22 104 ASN A CA 1
ATOM 795 C C . ASN A 1 105 ? 11.249 22.931 10.395 1.00 6.36 104 ASN A C 1
ATOM 796 O O . ASN A 1 105 ? 11.973 23.451 11.239 1.00 7.07 104 ASN A O 1
ATOM 801 N N . GLY A 1 106 ? 10.165 22.257 10.763 1.00 6.52 105 GLY A N 1
ATOM 802 C CA . GLY A 1 106 ? 9.877 22.103 12.151 1.00 6.43 105 GLY A CA 1
ATOM 803 C C . GLY A 1 106 ? 8.548 21.410 12.381 1.00 7.06 105 GLY A C 1
ATOM 804 O O . GLY A 1 106 ? 8.027 20.731 11.484 1.00 7.77 105 GLY A O 1
ATOM 805 N N . SER A 1 107 ? 8.044 21.561 13.590 1.00 7.37 106 SER A N 1
ATOM 806 C CA . SER A 1 107 ? 6.740 20.992 13.932 1.00 7.54 106 SER A CA 1
ATOM 807 C C . SER A 1 107 ? 6.052 21.980 14.886 1.00 7.46 106 SER A C 1
ATOM 808 O O . SER A 1 107 ? 6.708 22.567 15.751 1.00 7.87 106 SER A O 1
ATOM 812 N N . ALA A 1 108 ? 4.755 22.125 14.715 1.00 7.92 107 ALA A N 1
ATOM 813 C CA . ALA A 1 108 ? 4.041 23.117 15.517 1.00 8.18 107 ALA A CA 1
ATOM 814 C C . ALA A 1 108 ? 2.593 22.668 15.739 1.00 8.82 107 ALA A C 1
ATOM 815 O O . ALA A 1 108 ? 1.991 21.991 14.900 1.00 10.44 107 ALA A O 1
ATOM 817 N N . GLY A 1 109 ? 2.047 23.139 16.842 1.00 8.72 108 GLY A N 1
ATOM 818 C CA . GLY A 1 109 ? 0.637 22.932 17.186 1.00 9.20 108 GLY A CA 1
ATOM 819 C C . GLY A 1 109 ? 0.096 24.252 17.655 1.00 9.36 108 GLY A C 1
ATOM 820 O O . GLY A 1 109 ? -0.002 25.214 16.888 1.00 10.07 108 GLY A O 1
ATOM 821 N N . ASP A 1 110 ? -0.254 24.337 18.947 1.00 9.70 109 ASP A N 1
ATOM 822 C CA . ASP A 1 110 ? -0.529 25.642 19.537 1.00 9.62 109 ASP A CA 1
ATOM 823 C C . ASP A 1 110 ? 0.703 26.484 19.726 1.00 8.42 109 ASP A C 1
ATOM 824 O O . ASP A 1 110 ? 0.603 27.695 19.801 1.00 9.17 109 ASP A O 1
ATOM 829 N N . TYR A 1 111 ? 1.858 25.822 19.835 1.00 8.08 110 TYR A N 1
ATOM 830 C CA . TYR A 1 111 ? 3.144 26.517 19.956 1.00 7.57 110 TYR A CA 1
ATOM 831 C C . TYR A 1 111 ? 4.096 25.949 18.892 1.00 7.69 110 TYR A C 1
ATOM 832 O O . TYR A 1 111 ? 3.759 24.995 18.186 1.00 8.78 110 TYR A O 1
ATOM 841 N N . LEU A 1 112 ? 5.274 26.501 18.848 1.00 7.61 111 LEU A N 1
ATOM 842 C CA . LEU A 1 112 ? 6.330 25.962 17.997 1.00 7.01 111 LEU A CA 1
ATOM 843 C C . LEU A 1 112 ? 7.045 24.876 18.820 1.00 7.24 111 LEU A C 1
ATOM 844 O O . LEU A 1 112 ? 7.816 25.187 19.720 1.00 8.41 111 LEU A O 1
ATOM 849 N N . ASP A 1 113 ? 6.751 23.628 18.533 1.00 7.33 112 ASP A N 1
ATOM 850 C CA . ASP A 1 113 ? 7.328 22.487 19.269 1.00 7.49 112 ASP A CA 1
ATOM 851 C C . ASP A 1 113 ? 8.802 22.290 18.954 1.00 7.33 112 ASP A C 1
ATOM 852 O O . ASP A 1 113 ? 9.608 22.017 19.874 1.00 8.16 112 ASP A O 1
ATOM 857 N N . SER A 1 114 ? 9.164 22.364 17.680 1.00 7.39 113 SER A N 1
ATOM 858 C CA . SER A 1 114 ? 10.530 22.028 17.299 1.00 7.52 113 SER A CA 1
ATOM 859 C C . SER A 1 114 ? 10.888 22.718 16.011 1.00 7.08 113 SER A C 1
ATOM 860 O O . SER A 1 114 ? 10.031 23.111 15.203 1.00 7.33 113 SER A O 1
ATOM 863 N N . LEU A 1 115 ? 12.192 22.896 15.835 1.00 7.24 114 LEU A N 1
ATOM 864 C CA . LEU A 1 115 ? 12.794 23.387 14.633 1.00 7.14 114 LEU A CA 1
ATOM 865 C C . LEU A 1 115 ? 13.848 22.396 14.162 1.00 7.13 114 LEU A C 1
ATOM 866 O O . LEU A 1 115 ? 14.627 21.866 14.964 1.00 8.88 114 LEU A O 1
ATOM 871 N N . ASP A 1 116 ? 13.892 22.207 12.861 1.00 7.16 115 ASP A N 1
ATOM 872 C CA . ASP A 1 116 ? 14.931 21.431 12.181 1.00 7.43 115 ASP A CA 1
ATOM 873 C C . ASP A 1 116 ? 15.693 22.397 11.289 1.00 7.25 115 ASP A C 1
ATOM 874 O O . ASP A 1 116 ? 15.127 22.890 10.305 1.00 8.76 115 ASP A O 1
ATOM 883 N N . ILE A 1 117 ? 16.889 22.730 11.703 1.00 7.09 116 ILE A N 1
ATOM 884 C CA . ILE A 1 117 ? 17.697 23.732 11.009 1.00 6.79 116 ILE A CA 1
ATOM 885 C C . ILE A 1 117 ? 18.671 22.999 10.111 1.00 6.61 116 ILE A C 1
ATOM 886 O O . ILE A 1 117 ? 19.426 22.134 10.576 1.00 7.34 116 ILE A O 1
ATOM 891 N N . TYR A 1 118 ? 18.637 23.329 8.821 1.00 6.06 117 TYR A N 1
ATOM 892 C CA . TYR A 1 118 ? 19.544 22.751 7.850 1.00 6.20 117 TYR A CA 1
ATOM 893 C C . TYR A 1 118 ? 20.542 23.852 7.485 1.00 6.34 117 TYR A C 1
ATOM 894 O O . TYR A 1 118 ? 20.137 24.957 7.136 1.00 7.00 117 TYR A O 1
ATOM 903 N N . TYR A 1 119 ? 21.824 23.559 7.617 1.00 6.81 118 TYR A N 1
ATOM 904 C CA . TYR A 1 119 ? 22.818 24.608 7.508 1.00 6.84 118 TYR A CA 1
ATOM 905 C C . TYR A 1 119 ? 24.145 24.022 7.064 1.00 7.37 118 TYR A C 1
ATOM 906 O O . TYR A 1 119 ? 24.396 22.831 7.215 1.00 8.58 118 TYR A O 1
ATOM 915 N N . GLU A 1 120 ? 24.991 24.902 6.562 1.00 7.96 119 GLU A N 1
ATOM 916 C CA . GLU A 1 120 ? 26.386 24.563 6.295 1.00 8.87 119 GLU A CA 1
ATOM 917 C C . GLU A 1 120 ? 27.215 25.081 7.454 1.00 8.24 119 GLU A C 1
ATOM 918 O O . GLU A 1 120 ? 27.080 26.214 7.854 1.00 9.48 119 GLU A O 1
ATOM 924 N N . GLN A 1 121 ? 28.088 24.235 7.982 1.00 8.61 120 GLN A N 1
ATOM 925 C CA . GLN A 1 121 ? 28.979 24.582 9.054 1.00 9.44 120 GLN A CA 1
ATOM 926 C C . GLN A 1 121 ? 30.343 24.956 8.494 1.00 9.98 120 GLN A C 1
ATOM 927 O O . GLN A 1 121 ? 30.981 24.131 7.828 1.00 12.57 120 GLN A O 1
ATOM 933 N N . TYR A 1 122 ? 30.758 26.191 8.715 1.00 10.61 121 TYR A N 1
ATOM 934 C CA . TYR A 1 122 ? 32.053 26.689 8.262 1.00 12.25 121 TYR A CA 1
ATOM 935 C C . TYR A 1 122 ? 33.013 26.712 9.426 1.00 14.92 121 TYR A C 1
ATOM 936 O O . TYR A 1 122 ? 32.676 26.324 10.570 1.00 15.04 121 TYR A O 1
ATOM 949 N N . SER B 1 2 ? 30.111 22.314 5.679 1.00 12.93 1 SER B N 1
ATOM 950 C CA . SER B 1 2 ? 29.657 20.956 5.898 1.00 11.93 1 SER B CA 1
ATOM 951 C C . SER B 1 2 ? 28.145 21.002 6.126 1.00 10.25 1 SER B C 1
ATOM 952 O O . SER B 1 2 ? 27.678 21.540 7.114 1.00 10.69 1 SER B O 1
ATOM 955 N N . LEU B 1 3 ? 27.356 20.457 5.215 1.00 10.66 2 LEU B N 1
ATOM 956 C CA . LEU B 1 3 ? 25.934 20.443 5.261 1.00 10.42 2 LEU B CA 1
ATOM 957 C C . LEU B 1 3 ? 25.396 19.524 6.301 1.00 11.03 2 LEU B C 1
ATOM 958 O O . LEU B 1 3 ? 25.695 18.336 6.319 1.00 14.37 2 LEU B O 1
ATOM 963 N N . THR B 1 4 ? 24.561 20.057 7.159 1.00 10.21 3 THR B N 1
ATOM 964 C CA . THR B 1 4 ? 24.169 19.401 8.354 1.00 10.34 3 THR B CA 1
ATOM 965 C C . THR B 1 4 ? 22.756 19.802 8.763 1.00 7.59 3 THR B C 1
ATOM 966 O O . THR B 1 4 ? 22.179 20.764 8.262 1.00 9.41 3 THR B O 1
ATOM 973 N N . HIS B 1 5 ? 22.211 19.035 9.690 1.00 8.53 4 HIS B N 1
ATOM 974 C CA . HIS B 1 5 ? 20.865 19.253 10.240 1.00 10.33 4 HIS B CA 1
ATOM 975 C C . HIS B 1 5 ? 21.001 19.180 11.750 1.00 9.34 4 HIS B C 1
ATOM 976 O O . HIS B 1 5 ? 21.747 18.330 12.255 1.00 12.20 4 HIS B O 1
ATOM 988 N N . ARG B 1 6 ? 20.284 20.036 12.493 1.00 8.63 5 ARG B N 1
ATOM 989 C CA . ARG B 1 6 ? 20.110 19.854 13.898 1.00 8.65 5 ARG B CA 1
ATOM 990 C C . ARG B 1 6 ? 18.680 20.205 14.289 1.00 7.91 5 ARG B C 1
ATOM 991 O O . ARG B 1 6 ? 18.109 21.178 13.800 1.00 9.18 5 ARG B O 1
ATOM 999 N N . LYS B 1 7 ? 18.132 19.364 15.174 1.00 8.94 6 LYS B N 1
ATOM 1000 C CA . LYS B 1 7 ? 16.781 19.542 15.688 1.00 8.94 6 LYS B CA 1
ATOM 1001 C C . LYS B 1 7 ? 16.864 20.146 17.065 1.00 9.04 6 LYS B C 1
ATOM 1002 O O . LYS B 1 7 ? 17.711 19.760 17.865 1.00 10.74 6 LYS B O 1
ATOM 1008 N N . PHE B 1 8 ? 15.963 21.064 17.338 1.00 8.44 7 PHE B N 1
ATOM 1009 C CA . PHE B 1 8 ? 15.794 21.704 18.621 1.00 8.40 7 PHE B CA 1
ATOM 1010 C C . PHE B 1 8 ? 14.337 21.559 19.040 1.00 8.41 7 PHE B C 1
ATOM 1011 O O . PHE B 1 8 ? 13.446 21.656 18.181 1.00 8.78 7 PHE B O 1
ATOM 1019 N N . GLY B 1 9 ? 14.080 21.349 20.322 1.00 9.17 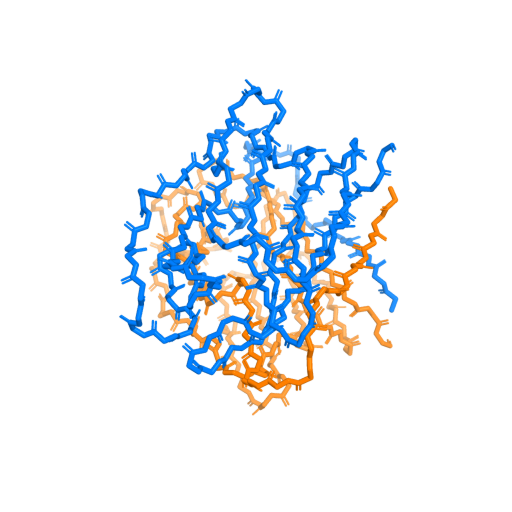8 GLY B N 1
ATOM 1020 C CA . GLY B 1 9 ? 12.711 21.276 20.833 1.00 9.11 8 GLY B CA 1
ATOM 1021 C C . GLY B 1 9 ? 12.246 19.865 21.046 1.00 9.91 8 GLY B C 1
ATOM 1022 O O . GLY B 1 9 ? 13.044 18.943 21.158 1.00 14.92 8 GLY B O 1
ATOM 1023 N N . GLY B 1 10 ? 10.954 19.709 21.204 1.00 9.31 9 GLY B N 1
ATOM 1024 C CA . GLY B 1 10 ? 10.377 18.476 21.631 1.00 10.06 9 GLY B CA 1
ATOM 1025 C C . GLY B 1 10 ? 9.678 17.709 20.570 1.00 10.13 9 GLY B C 1
ATOM 1026 O O . GLY B 1 10 ? 9.976 17.901 19.371 1.00 10.87 9 GLY B O 1
ATOM 1027 N N . SER B 1 11 ? 8.813 16.784 20.991 1.00 11.78 10 SER B N 1
ATOM 1028 C CA . SER B 1 11 ? 8.271 15.775 20.120 1.00 12.64 10 SER B CA 1
ATOM 1029 C C . SER B 1 11 ? 6.886 16.081 19.536 1.00 12.03 10 SER B C 1
ATOM 1030 O O . SER B 1 11 ? 6.399 15.313 18.695 1.00 13.93 10 SER B O 1
ATOM 1033 N N . GLY B 1 12 ? 6.241 17.163 19.969 1.00 11.59 11 GLY B N 1
ATOM 1034 C CA . GLY B 1 12 ? 4.887 17.386 19.605 1.00 11.61 11 GLY B CA 1
ATOM 1035 C C . GLY B 1 12 ? 4.661 18.173 18.317 1.00 11.37 11 GLY B C 1
ATOM 1036 O O . GLY B 1 12 ? 5.596 18.518 17.597 1.00 11.19 11 GLY B O 1
ATOM 1037 N N . GLY B 1 13 ? 3.402 18.468 18.032 1.00 10.61 12 GLY B N 1
ATOM 1038 C CA . GLY B 1 13 ? 3.022 19.251 16.877 1.00 10.07 12 GLY B CA 1
ATOM 1039 C C . GLY B 1 13 ? 2.921 18.483 15.604 1.00 10.35 12 GLY B C 1
ATOM 1040 O O . GLY B 1 13 ? 3.208 17.291 15.550 1.00 12.48 12 GLY B O 1
ATOM 1041 N N . SER B 1 14 ? 2.531 19.180 14.521 1.00 10.84 13 SER B N 1
ATOM 1042 C CA . SER B 1 14 ? 2.505 18.618 13.207 1.00 10.83 13 SER B CA 1
ATOM 1043 C C . SER B 1 14 ? 3.625 19.200 12.381 1.00 9.40 13 SER B C 1
ATOM 1044 O O . SER B 1 14 ? 3.945 20.380 12.483 1.00 9.83 13 SER B O 1
ATOM 1048 N N . PRO B 1 15 ? 4.232 18.348 11.523 1.00 9.44 14 PRO B N 1
ATOM 1049 C CA . PRO B 1 15 ? 5.399 18.811 10.775 1.00 8.38 14 PRO B CA 1
ATOM 1050 C C . PRO B 1 15 ? 5.018 19.869 9.753 1.00 7.80 14 PRO B C 1
ATOM 1051 O O . PRO B 1 15 ? 3.917 19.861 9.188 1.00 8.36 14 PRO B O 1
ATOM 1055 N N . PHE B 1 16 ? 5.971 20.757 9.515 1.00 7.06 15 PHE B N 1
ATOM 1056 C CA . PHE B 1 16 ? 5.894 21.695 8.421 1.00 7.08 15 PHE B CA 1
ATOM 1057 C C . PHE B 1 16 ? 7.271 21.812 7.781 1.00 7.02 15 PHE B C 1
ATOM 1058 O O . PHE B 1 16 ? 8.307 21.520 8.371 1.00 7.14 15 PHE B O 1
ATOM 1066 N N . SER B 1 17 ? 7.250 22.323 6.545 1.00 7.30 16 SER B N 1
ATOM 1067 C CA . SER B 1 17 ? 8.484 22.643 5.825 1.00 7.64 16 SER B CA 1
ATOM 1068 C C . SER B 1 17 ? 8.568 24.110 5.541 1.00 7.18 16 SER B C 1
ATOM 1069 O O . SER B 1 17 ? 7.576 24.745 5.216 1.00 7.89 16 SER B O 1
ATOM 1072 N N . GLY B 1 18 ? 9.779 24.643 5.577 1.00 7.32 17 GLY B N 1
ATOM 1073 C CA . GLY B 1 18 ? 10.016 25.991 5.147 1.00 7.68 17 GLY B CA 1
ATOM 1074 C C . GLY B 1 18 ? 9.661 26.196 3.661 1.00 7.82 17 GLY B C 1
ATOM 1075 O O . GLY B 1 18 ? 9.234 27.275 3.282 1.00 10.86 17 GLY B O 1
ATOM 1076 N N . LEU B 1 19 ? 9.834 25.168 2.853 1.00 7.58 18 LEU B N 1
ATOM 1077 C CA . LEU B 1 19 ? 9.435 25.170 1.451 1.00 8.96 18 LEU B CA 1
ATOM 1078 C C . LEU B 1 19 ? 7.967 24.815 1.407 1.00 8.86 18 LEU B C 1
ATOM 1079 O O . LEU B 1 19 ? 7.636 23.624 1.569 1.00 10.79 18 LEU B O 1
ATOM 1084 N N . SER B 1 20 ? 7.122 25.857 1.199 1.00 7.75 19 SER B N 1
ATOM 1085 C CA . SER B 1 20 ? 5.673 25.744 1.244 1.00 7.61 19 SER B CA 1
ATOM 1086 C C . SER B 1 20 ? 5.008 25.699 -0.084 1.00 6.85 19 SER B C 1
ATOM 1087 O O . SER B 1 20 ? 3.994 24.996 -0.225 1.00 8.57 19 SER B O 1
ATOM 1091 N N . SER B 1 21 ? 5.462 26.422 -1.094 1.00 7.40 20 SER B N 1
ATOM 1092 C CA . SER B 1 21 ? 4.769 26.420 -2.360 1.00 7.21 20 SER B CA 1
ATOM 1093 C C . SER B 1 21 ? 5.727 26.654 -3.492 1.00 6.78 20 SER B C 1
ATOM 1094 O O . SER B 1 21 ? 6.730 27.328 -3.360 1.00 7.46 20 SER B O 1
ATOM 1097 N N . ILE B 1 22 ? 5.345 26.115 -4.661 1.00 6.49 21 ILE B N 1
ATOM 1098 C CA . ILE B 1 22 ? 6.103 26.248 -5.872 1.00 6.41 21 ILE B CA 1
ATOM 1099 C C . ILE B 1 22 ? 5.153 26.514 -7.038 1.00 6.37 21 ILE B C 1
ATOM 1100 O O . ILE B 1 22 ? 4.160 25.838 -7.202 1.00 7.03 21 ILE B O 1
ATOM 1105 N N . ALA B 1 23 ? 5.519 27.491 -7.886 1.00 6.49 22 ALA B N 1
ATOM 1106 C CA . ALA B 1 23 ? 4.943 27.628 -9.196 1.00 6.39 22 ALA B CA 1
ATOM 1107 C C . ALA B 1 23 ? 6.079 27.948 -10.146 1.00 6.38 22 ALA B C 1
ATOM 1108 O O . ALA B 1 23 ? 7.180 28.246 -9.712 1.00 6.87 22 ALA B O 1
ATOM 1110 N N . VAL B 1 24 ? 5.812 27.877 -11.450 1.00 6.51 23 VAL B N 1
ATOM 1111 C CA . VAL B 1 24 ? 6.797 28.266 -12.425 1.00 6.57 23 VAL B CA 1
ATOM 1112 C C . VAL B 1 24 ? 6.156 29.159 -13.465 1.00 6.64 23 VAL B C 1
ATOM 1113 O O . VAL B 1 24 ? 4.953 29.114 -13.679 1.00 8.04 23 VAL B O 1
ATOM 1117 N N . ARG B 1 25 ? 6.986 29.932 -14.183 1.00 6.97 24 ARG B N 1
ATOM 1118 C CA . ARG B 1 25 ? 6.642 30.415 -15.477 1.00 7.41 24 ARG B CA 1
ATOM 1119 C C . ARG B 1 25 ? 7.422 29.583 -16.465 1.00 7.04 24 ARG B C 1
ATOM 1120 O O . ARG B 1 25 ? 8.609 29.387 -16.295 1.00 7.46 24 ARG B O 1
ATOM 1128 N N . SER B 1 26 ? 6.730 29.070 -17.511 1.00 7.28 25 SER B N 1
ATOM 1129 C CA . SER B 1 26 ? 7.412 28.200 -18.449 1.00 7.16 25 SER B CA 1
ATOM 1130 C C . SER B 1 26 ? 6.913 28.436 -19.837 1.00 7.43 25 SER B C 1
ATOM 1131 O O . SER B 1 26 ? 5.765 28.805 -20.075 1.00 8.12 25 SER B O 1
ATOM 1134 N N . GLY B 1 27 ? 7.788 28.157 -20.797 1.00 7.42 26 GLY B N 1
ATOM 1135 C CA . GLY B 1 27 ? 7.463 28.137 -22.182 1.00 7.55 26 GLY B CA 1
ATOM 1136 C C . GLY B 1 27 ? 8.297 27.024 -22.781 1.00 7.44 26 GLY B C 1
ATOM 1137 O O . GLY B 1 27 ? 8.092 25.850 -22.475 1.00 8.16 26 GLY B O 1
ATOM 1138 N N . SER B 1 28 ? 9.275 27.410 -23.608 1.00 7.30 27 SER B N 1
ATOM 1139 C CA . SER B 1 28 ? 10.319 26.456 -24.021 1.00 7.07 27 SER B CA 1
ATOM 1140 C C . SER B 1 28 ? 11.238 26.051 -22.873 1.00 6.88 27 SER B C 1
ATOM 1141 O O . SER B 1 28 ? 11.747 24.937 -22.846 1.00 7.43 27 SER B O 1
ATOM 1144 N N . TYR B 1 29 ? 11.480 27.023 -21.965 1.00 6.94 28 TYR B N 1
ATOM 1145 C CA . TYR B 1 29 ? 12.340 26.833 -20.801 1.00 6.80 28 TYR B CA 1
ATOM 1146 C C . TYR B 1 29 ? 11.506 27.135 -19.580 1.00 6.64 28 TYR B C 1
ATOM 1147 O O . TYR B 1 29 ? 10.354 27.488 -19.645 1.00 7.62 28 TYR B O 1
ATOM 1156 N N . LEU B 1 30 ? 12.143 27.055 -18.395 1.00 6.82 29 LEU B N 1
ATOM 1157 C CA . LEU B 1 30 ? 11.599 27.681 -17.212 1.00 6.75 29 LEU B CA 1
ATOM 1158 C C . LEU B 1 30 ? 12.045 29.127 -17.211 1.00 7.23 29 LEU B C 1
ATOM 1159 O O . LEU B 1 30 ? 13.215 29.441 -17.020 1.00 8.83 29 LEU B O 1
ATOM 1168 N N . ASP B 1 31 ? 11.106 30.029 -17.445 1.00 7.16 30 ASP B N 1
ATOM 1169 C CA . ASP B 1 31 ? 11.337 31.449 -17.331 1.00 7.53 30 ASP B CA 1
ATOM 1170 C C . ASP B 1 31 ? 11.556 31.887 -15.907 1.00 7.42 30 ASP B C 1
ATOM 1171 O O . ASP B 1 31 ? 12.279 32.821 -15.647 1.00 8.31 30 ASP B O 1
ATOM 1176 N N . ALA B 1 32 ? 10.881 31.224 -14.950 1.00 7.35 31 ALA B N 1
ATOM 1177 C CA . ALA B 1 32 ? 10.970 31.594 -13.593 1.00 7.33 31 ALA B CA 1
ATOM 1178 C C . ALA B 1 32 ? 10.520 30.460 -12.704 1.00 6.86 31 ALA B C 1
ATOM 1179 O O . ALA B 1 32 ? 9.727 29.630 -13.099 1.00 7.38 31 ALA B O 1
ATOM 1181 N N . ILE B 1 33 ? 10.983 30.471 -11.452 1.00 6.86 32 ILE B N 1
ATOM 1182 C CA . ILE B 1 33 ? 10.417 29.685 -10.416 1.00 6.58 32 ILE B CA 1
ATOM 1183 C C . ILE B 1 33 ? 9.963 30.619 -9.312 1.00 6.72 32 ILE B C 1
ATOM 1184 O O . ILE B 1 33 ? 10.600 31.615 -9.054 1.00 7.85 32 ILE B O 1
ATOM 1189 N N . ILE B 1 34 ? 8.793 30.305 -8.723 1.00 7.01 33 ILE B N 1
ATOM 1190 C CA . ILE B 1 34 ? 8.186 31.131 -7.699 1.00 7.13 33 ILE B CA 1
ATOM 1191 C C . ILE B 1 34 ? 8.125 30.283 -6.444 1.00 7.16 33 ILE B C 1
ATOM 1192 O O . ILE B 1 34 ? 7.439 29.272 -6.420 1.00 7.29 33 ILE B O 1
ATOM 1201 N N . ILE B 1 35 ? 8.955 30.655 -5.448 1.00 7.87 34 ILE B N 1
ATOM 1202 C CA . ILE B 1 35 ? 9.153 29.825 -4.262 1.00 7.85 34 ILE B CA 1
ATOM 1203 C C . ILE B 1 35 ? 8.532 30.585 -3.095 1.00 8.13 34 ILE B C 1
ATOM 1204 O O . ILE B 1 35 ? 8.932 31.699 -2.792 1.00 8.88 34 ILE B O 1
ATOM 1213 N N . ASP B 1 36 ? 7.490 29.988 -2.514 1.00 9.23 35 ASP B N 1
ATOM 1214 C CA . ASP B 1 36 ? 6.773 30.667 -1.416 1.00 9.32 35 ASP B CA 1
ATOM 1215 C C . ASP B 1 36 ? 6.339 32.048 -1.844 1.00 10.06 35 ASP B C 1
ATOM 1216 O O . ASP B 1 36 ? 6.388 33.018 -1.028 1.00 11.37 35 ASP B O 1
ATOM 1221 N N . GLY B 1 37 ? 5.904 32.190 -3.095 1.00 9.38 36 GLY B N 1
ATOM 1222 C CA . GLY B 1 37 ? 5.409 33.446 -3.575 1.00 9.58 36 GLY B CA 1
ATOM 1223 C C . GLY B 1 37 ? 6.453 34.418 -4.140 1.00 9.15 36 GLY B C 1
ATOM 1224 O O . GLY B 1 37 ? 6.060 35.450 -4.678 1.00 11.65 36 GLY B O 1
ATOM 1225 N N . VAL B 1 38 ? 7.728 34.111 -3.966 1.00 8.81 37 VAL B N 1
ATOM 1226 C CA . VAL B 1 38 ? 8.816 34.997 -4.397 1.00 8.50 37 VAL B CA 1
ATOM 1227 C C . VAL B 1 38 ? 9.282 34.571 -5.791 1.00 8.16 37 VAL B C 1
ATOM 1228 O O . VAL B 1 38 ? 9.656 33.427 -6.010 1.00 8.70 37 VAL B O 1
ATOM 1232 N N . HIS B 1 39 ? 9.232 35.536 -6.716 1.00 9.46 38 HIS B N 1
ATOM 1233 C CA . HIS B 1 39 ? 9.532 35.285 -8.121 1.00 8.90 38 HIS B CA 1
ATOM 1234 C C . HIS B 1 39 ? 11.035 35.332 -8.378 1.00 9.09 38 HIS B C 1
ATOM 1235 O O . HIS B 1 39 ? 11.713 36.273 -7.985 1.00 11.19 38 HIS B O 1
ATOM 1242 N N . HIS B 1 40 ? 11.517 34.317 -9.087 1.00 8.35 39 HIS B N 1
ATOM 1243 C CA . HIS B 1 40 ? 12.922 34.264 -9.469 1.00 8.45 39 HIS B CA 1
ATOM 1244 C C . HIS B 1 40 ? 13.006 33.928 -10.967 1.00 8.23 39 HIS B C 1
ATOM 1245 O O . HIS B 1 40 ? 12.799 32.788 -11.365 1.00 8.78 39 HIS B O 1
ATOM 1252 N N . GLY B 1 41 ? 13.316 34.957 -11.758 1.00 8.95 40 GLY B N 1
ATOM 1253 C CA . GLY B 1 41 ? 13.410 34.808 -13.213 1.00 8.98 40 GLY B CA 1
ATOM 1254 C C . GLY B 1 41 ? 12.667 35.924 -13.898 1.00 9.33 40 GLY B C 1
ATOM 1255 O O . GLY B 1 41 ? 12.395 36.971 -13.331 1.00 12.13 40 GLY B O 1
ATOM 1256 N N . GLY B 1 42 ? 12.352 35.701 -15.163 1.00 9.48 41 GL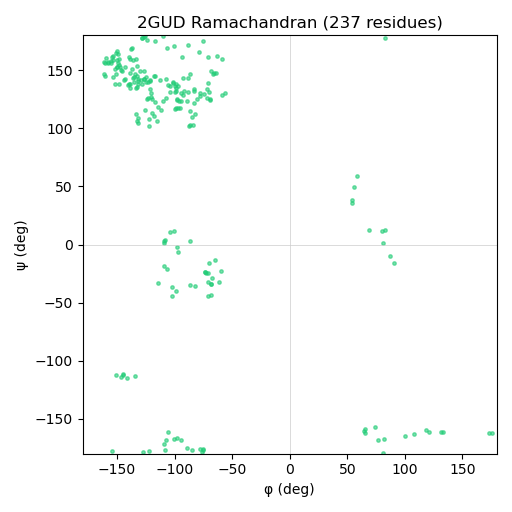Y B N 1
ATOM 1257 C CA . GLY B 1 42 ? 11.738 36.715 -16.017 1.00 10.30 41 GLY B CA 1
ATOM 1258 C C . GLY B 1 42 ? 10.272 36.628 -16.156 1.00 9.79 41 GLY B C 1
ATOM 1259 O O . GLY B 1 42 ? 9.620 35.928 -15.316 1.00 10.81 41 GLY B O 1
ATOM 1260 N N . SER B 1 43 ? 9.711 37.358 -17.130 1.00 10.88 42 SER B N 1
ATOM 1261 C CA . SER B 1 43 ? 8.299 37.478 -17.295 1.00 11.80 42 SER B CA 1
ATOM 1262 C C . SER B 1 43 ? 7.737 36.733 -18.499 1.00 11.64 42 SER B C 1
ATOM 1263 O O . SER B 1 43 ? 6.548 36.788 -18.766 1.00 12.34 42 SER B O 1
ATOM 1266 N N . GLY B 1 44 ? 8.586 36.006 -19.191 1.00 11.15 43 GLY B N 1
ATOM 1267 C CA . GLY B 1 44 ? 8.131 35.267 -20.331 1.00 10.21 43 GLY B CA 1
ATOM 1268 C C . GLY B 1 44 ? 7.406 33.983 -19.959 1.00 9.64 43 GLY B C 1
ATOM 1269 O O . GLY B 1 44 ? 7.206 33.669 -18.788 1.00 10.12 43 GLY B O 1
ATOM 1270 N N . GLY B 1 45 ? 7.034 33.212 -20.989 1.00 9.90 44 GLY B N 1
ATOM 1271 C CA . GLY B 1 45 ? 6.327 31.981 -20.742 1.00 9.73 44 GLY B CA 1
ATOM 1272 C C . GLY B 1 45 ? 4.953 32.248 -20.133 1.00 9.69 44 GLY B C 1
ATOM 1273 O O . GLY B 1 45 ? 4.398 33.331 -20.231 1.00 11.11 44 GLY B O 1
ATOM 1274 N N . ASN B 1 46 ? 4.436 31.217 -19.472 1.00 9.76 45 ASN B N 1
ATOM 1275 C CA . ASN B 1 46 ? 3.106 31.224 -18.913 1.00 9.31 45 ASN B CA 1
ATOM 1276 C C . ASN B 1 46 ? 3.170 30.735 -17.468 1.00 8.46 45 ASN B C 1
ATOM 1277 O O . ASN B 1 46 ? 3.908 29.806 -17.169 1.00 8.20 45 ASN B O 1
ATOM 1282 N N . LEU B 1 47 ? 2.361 31.325 -16.608 1.00 8.91 46 LEU B N 1
ATOM 1283 C CA . LEU B 1 47 ? 2.366 30.953 -15.195 1.00 8.64 46 LEU B CA 1
ATOM 1284 C C . LEU B 1 47 ? 1.612 29.662 -14.946 1.00 8.73 46 LEU B C 1
ATOM 1285 O O . LEU B 1 47 ? 0.443 29.526 -15.335 1.00 11.29 46 LEU B O 1
ATOM 1290 N N . SER B 1 48 ? 2.252 28.714 -14.270 1.00 7.81 47 SER B N 1
ATOM 1291 C CA . SER B 1 48 ? 1.618 27.477 -13.869 1.00 7.78 47 SER B CA 1
ATOM 1292 C C . SER B 1 48 ? 0.757 27.711 -12.635 1.00 8.08 47 SER B C 1
ATOM 1293 O O . SER B 1 48 ? 0.940 28.691 -11.906 1.00 8.43 47 SER B O 1
ATOM 1296 N N . PRO B 1 49 ? -0.130 26.759 -12.310 1.00 8.71 48 PRO B N 1
ATOM 1297 C CA . PRO B 1 49 ? -0.746 26.794 -10.993 1.00 8.80 48 PRO B CA 1
ATOM 1298 C C . PRO B 1 49 ? 0.323 26.615 -9.915 1.00 7.92 48 PRO B C 1
ATOM 1299 O O . PRO B 1 49 ? 1.405 26.083 -10.165 1.00 8.45 48 PRO B O 1
ATOM 1303 N N . THR B 1 50 ? -0.038 26.993 -8.708 1.00 8.27 49 THR B N 1
ATOM 1304 C CA . THR B 1 50 ? 0.817 26.822 -7.549 1.00 8.26 49 THR B CA 1
ATOM 1305 C C . THR B 1 50 ? 0.564 25.492 -6.829 1.00 8.57 49 THR B C 1
ATOM 1306 O O . THR B 1 50 ? -0.606 25.124 -6.584 1.00 9.79 49 THR B O 1
ATOM 1310 N N . PHE B 1 51 ? 1.630 24.776 -6.530 1.00 7.80 50 PHE B N 1
ATOM 1311 C CA . PHE B 1 51 ? 1.586 23.563 -5.720 1.00 7.63 50 PHE B CA 1
ATOM 1312 C C . PHE B 1 51 ? 1.956 23.923 -4.305 1.00 7.02 50 PHE B C 1
ATOM 1313 O O . PHE B 1 51 ? 2.989 24.512 -4.077 1.00 7.59 50 PHE B O 1
ATOM 1321 N N . THR B 1 52 ? 1.093 23.578 -3.337 1.00 7.30 51 THR B N 1
ATOM 1322 C CA . THR B 1 52 ? 1.310 23.921 -1.959 1.00 7.22 51 THR B CA 1
ATOM 1323 C C . THR B 1 52 ? 1.459 22.637 -1.138 1.00 7.22 51 THR B C 1
ATOM 1324 O O . THR B 1 52 ? 0.576 21.790 -1.169 1.00 8.07 51 THR B O 1
ATOM 1328 N N . PHE B 1 53 ? 2.573 22.475 -0.438 1.00 7.58 52 PHE B N 1
ATOM 1329 C CA . PHE B 1 53 ? 2.805 21.263 0.361 1.00 7.61 52 PHE B CA 1
ATOM 1330 C C . PHE B 1 53 ? 1.907 21.232 1.574 1.00 7.93 52 PHE B C 1
ATOM 1331 O O . PHE B 1 53 ? 1.731 22.264 2.257 1.00 10.55 52 PHE B O 1
ATOM 1339 N N . GLY B 1 54 ? 1.385 20.054 1.867 1.00 7.78 53 GLY B N 1
ATOM 1340 C CA . GLY B 1 54 ? 0.714 19.811 3.117 1.00 8.07 53 GLY B CA 1
ATOM 1341 C C . GLY B 1 54 ? 1.689 19.356 4.205 1.00 7.60 53 GLY B C 1
ATOM 1342 O O . GLY B 1 54 ? 2.855 19.056 3.951 1.00 8.15 53 GLY B O 1
ATOM 1343 N N . SER B 1 55 ? 1.176 19.284 5.423 1.00 8.30 54 SER B N 1
ATOM 1344 C CA . SER B 1 55 ? 1.989 18.815 6.542 1.00 8.06 54 SER B CA 1
ATOM 1345 C C . SER B 1 55 ? 2.538 17.456 6.254 1.00 7.86 54 SER B C 1
ATOM 1346 O O . SER B 1 55 ? 1.777 16.542 5.884 1.00 10.05 54 SER B O 1
ATOM 1349 N N . GLY B 1 56 ? 3.837 17.246 6.436 1.00 8.23 55 GLY B N 1
ATOM 1350 C CA . GLY B 1 56 ? 4.437 15.972 6.225 1.00 9.14 55 GLY B CA 1
ATOM 1351 C C . GLY B 1 56 ? 4.750 15.624 4.787 1.00 7.75 55 GLY B C 1
ATOM 1352 O O . GLY B 1 56 ? 5.231 14.526 4.526 1.00 9.77 55 GLY B O 1
ATOM 1353 N N . GLU B 1 57 ? 4.470 16.543 3.842 1.00 7.60 56 GLU B N 1
ATOM 1354 C CA . GLU B 1 57 ? 4.627 16.255 2.451 1.00 7.35 56 GLU B CA 1
ATOM 1355 C C . GLU B 1 57 ? 5.919 16.877 1.935 1.00 7.38 56 GLU B C 1
ATOM 1356 O O . GLU B 1 57 ? 6.257 18.016 2.251 1.00 9.34 56 GLU B O 1
ATOM 1362 N N . TYR B 1 58 ? 6.621 16.123 1.092 1.00 6.97 57 TYR B N 1
ATOM 1363 C CA . TYR B 1 58 ? 7.864 16.579 0.509 1.00 7.24 57 TYR B CA 1
ATOM 1364 C C . TYR B 1 58 ? 8.001 15.972 -0.888 1.00 6.77 57 TYR B C 1
ATOM 1365 O O . TYR B 1 58 ? 7.409 14.965 -1.218 1.00 7.32 57 TYR B O 1
ATOM 1374 N N . ILE B 1 59 ? 8.852 16.638 -1.678 1.00 6.32 58 ILE B N 1
ATOM 1375 C CA . ILE B 1 59 ? 9.223 16.086 -2.965 1.00 6.27 58 ILE B CA 1
ATOM 1376 C C . ILE B 1 59 ? 10.080 14.848 -2.754 1.00 6.15 58 ILE B C 1
ATOM 1377 O O . ILE B 1 59 ? 11.107 14.911 -2.078 1.00 6.43 58 ILE B O 1
ATOM 1382 N N . SER B 1 60 ? 9.647 13.737 -3.351 1.00 6.52 59 SER B N 1
ATOM 1383 C CA . SER B 1 60 ? 10.326 12.463 -3.236 1.00 6.95 59 SER B CA 1
ATOM 1384 C C . SER B 1 60 ? 11.017 12.004 -4.507 1.00 6.51 59 SER B C 1
ATOM 1385 O O . SER B 1 60 ? 11.887 11.135 -4.454 1.00 7.71 59 SER B O 1
ATOM 1388 N N . ASN B 1 61 ? 10.632 12.578 -5.641 1.00 6.62 60 ASN B N 1
ATOM 1389 C CA . ASN B 1 61 ? 11.225 12.250 -6.928 1.00 7.05 60 ASN B CA 1
ATOM 1390 C C . ASN B 1 61 ? 11.093 13.501 -7.774 1.00 6.90 60 ASN B C 1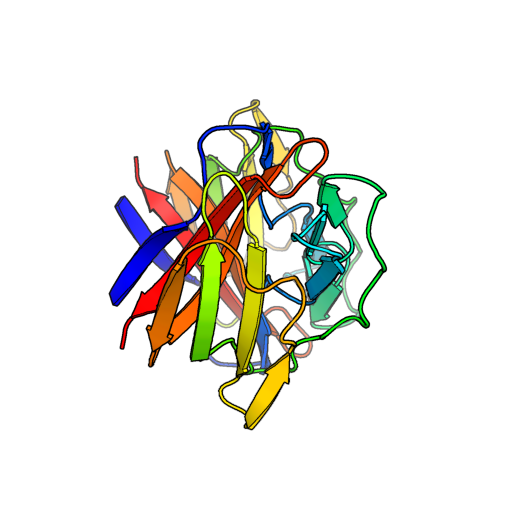
ATOM 1391 O O . ASN B 1 61 ? 10.066 14.159 -7.742 1.00 7.48 60 ASN B O 1
ATOM 1399 N N . MET B 1 62 ? 12.134 13.833 -8.525 1.00 7.41 61 MET B N 1
ATOM 1400 C CA . MET B 1 62 ? 12.078 15.049 -9.339 1.00 8.13 61 MET B CA 1
ATOM 1401 C C . MET B 1 62 ? 12.895 14.838 -10.595 1.00 7.96 61 MET B C 1
ATOM 1402 O O . MET B 1 62 ? 13.968 14.303 -10.540 1.00 10.27 61 MET B O 1
ATOM 1410 N N . THR B 1 63 ? 12.351 15.306 -11.719 1.00 7.61 62 THR B N 1
ATOM 1411 C CA . THR B 1 63 ? 13.066 15.229 -12.992 1.00 7.57 62 THR B CA 1
ATOM 1412 C C . THR B 1 63 ? 13.248 16.658 -13.481 1.00 7.41 62 THR B C 1
ATOM 1413 O O . THR B 1 63 ? 12.292 17.422 -13.630 1.00 7.77 62 THR B O 1
ATOM 1417 N N . ILE B 1 64 ? 14.507 16.995 -13.746 1.00 7.49 63 ILE B N 1
ATOM 1418 C CA . ILE B 1 64 ? 14.861 18.296 -14.269 1.00 7.13 63 ILE B CA 1
ATOM 1419 C C . ILE B 1 64 ? 15.544 18.098 -15.600 1.00 7.04 63 ILE B C 1
ATOM 1420 O O . ILE B 1 64 ? 16.511 17.354 -15.707 1.00 8.65 63 ILE B O 1
ATOM 1425 N N . ARG B 1 65 ? 15.040 18.782 -16.645 1.00 7.19 64 ARG B N 1
ATOM 1426 C CA . ARG B 1 65 ? 15.760 18.833 -17.891 1.00 7.45 64 ARG B CA 1
ATOM 1427 C C . ARG B 1 65 ? 16.534 20.130 -17.893 1.00 7.06 64 ARG B C 1
ATOM 1428 O O . ARG B 1 65 ? 15.986 21.187 -17.546 1.00 7.50 64 ARG B O 1
ATOM 1436 N N . SER B 1 66 ? 17.801 20.103 -18.325 1.00 7.74 65 SER B N 1
ATOM 1437 C CA . SER B 1 66 ? 18.568 21.328 -18.301 1.00 7.88 65 SER B CA 1
ATOM 1438 C C . SER B 1 66 ? 19.655 21.279 -19.364 1.00 8.29 65 SER B C 1
ATOM 1439 O O . SER B 1 66 ? 20.093 20.197 -19.822 1.00 9.33 65 SER B O 1
ATOM 1442 N N . GLY B 1 67 ? 20.097 22.480 -19.711 1.00 9.25 66 GLY B N 1
ATOM 1443 C CA . GLY B 1 67 ? 21.229 22.701 -20.628 1.00 10.08 66 GLY B CA 1
ATOM 1444 C C . GLY B 1 67 ? 21.911 23.931 -20.152 1.00 10.35 66 GLY B C 1
ATOM 1445 O O . GLY B 1 67 ? 22.434 23.952 -19.046 1.00 11.20 66 GLY B O 1
ATOM 1446 N N . ASP B 1 68 ? 21.884 25.003 -20.945 1.00 10.31 67 ASP B N 1
ATOM 1447 C CA . ASP B 1 68 ? 22.293 26.301 -20.424 1.00 10.25 67 ASP B CA 1
ATOM 1448 C C . ASP B 1 68 ? 21.365 26.845 -19.378 1.00 9.47 67 ASP B C 1
ATOM 1449 O O . ASP B 1 68 ? 21.796 27.602 -18.528 1.00 11.06 67 ASP B O 1
ATOM 1454 N N . TYR B 1 69 ? 20.103 26.488 -19.458 1.00 8.60 68 TYR B N 1
ATOM 1455 C CA . TYR B 1 69 ? 19.095 26.929 -18.492 1.00 8.02 68 TYR B CA 1
ATOM 1456 C C . TYR B 1 69 ? 18.385 25.669 -17.975 1.00 7.40 68 TYR B C 1
ATOM 1457 O O . TYR B 1 69 ? 18.686 24.543 -18.335 1.00 9.02 68 TYR B O 1
ATOM 1466 N N . ILE B 1 70 ? 17.397 25.887 -17.101 1.00 7.15 69 ILE B N 1
ATOM 1467 C CA . ILE B 1 70 ? 16.461 24.816 -16.776 1.00 6.68 69 ILE B CA 1
ATOM 1468 C C . ILE B 1 70 ? 15.386 24.811 -17.881 1.00 6.57 69 ILE B C 1
ATOM 1469 O O . ILE B 1 70 ? 14.712 25.794 -18.103 1.00 7.85 69 ILE B O 1
ATOM 1474 N N . ASP B 1 71 ? 15.265 23.667 -18.544 1.00 6.42 70 ASP B N 1
ATOM 1475 C CA . ASP B 1 71 ? 14.301 23.462 -19.618 1.00 6.57 70 ASP B CA 1
ATOM 1476 C C . ASP B 1 71 ? 12.932 23.006 -19.114 1.00 6.63 70 ASP B C 1
ATOM 1477 O O . ASP B 1 71 ? 11.909 23.316 -19.720 1.00 7.45 70 ASP B O 1
ATOM 1482 N N . ASN B 1 72 ? 12.930 22.190 -18.043 1.00 6.98 71 ASN B N 1
ATOM 1483 C CA . ASN B 1 72 ? 11.687 21.504 -17.646 1.00 6.66 71 ASN B CA 1
ATOM 1484 C C . ASN B 1 72 ? 11.852 21.059 -16.221 1.00 6.60 71 ASN B C 1
ATOM 1485 O O . ASN B 1 72 ? 12.921 20.658 -15.811 1.00 7.04 71 ASN B O 1
ATOM 1490 N N . ILE B 1 73 ? 10.730 21.068 -15.477 1.00 6.54 72 ILE B N 1
ATOM 1491 C CA . ILE B 1 73 ? 10.687 20.469 -14.180 1.00 6.36 72 ILE B CA 1
ATOM 1492 C C . ILE B 1 73 ? 9.403 19.637 -14.030 1.00 6.38 72 ILE B C 1
ATOM 1493 O O . ILE B 1 73 ? 8.324 20.025 -14.474 1.00 7.06 72 ILE B O 1
ATOM 1498 N N . SER B 1 74 ? 9.551 18.515 -13.317 1.00 6.41 73 SER B N 1
ATOM 1499 C CA . SER B 1 74 ? 8.401 17.723 -12.849 1.00 6.94 73 SER B CA 1
ATOM 1500 C C . SER B 1 74 ? 8.795 17.126 -11.521 1.00 6.95 73 SER B C 1
ATOM 1501 O O . SER B 1 74 ? 9.967 16.891 -11.257 1.00 7.84 73 SER B O 1
ATOM 1505 N N . PHE B 1 75 ? 7.806 16.915 -10.648 1.00 6.27 74 PHE B N 1
ATOM 1506 C CA . PHE B 1 75 ? 8.122 16.210 -9.434 1.00 6.33 74 PHE B CA 1
ATOM 1507 C C . PHE B 1 75 ? 6.907 15.439 -8.935 1.00 6.32 74 PHE B C 1
ATOM 1508 O O . PHE B 1 75 ? 5.773 15.639 -9.335 1.00 6.74 74 PHE B O 1
ATOM 1516 N N . GLU B 1 76 ? 7.224 14.508 -8.004 1.00 6.37 75 GLU B N 1
ATOM 1517 C CA . GLU B 1 76 ? 6.247 13.714 -7.280 1.00 6.63 75 GLU B CA 1
ATOM 1518 C C . GLU B 1 76 ? 6.515 13.882 -5.825 1.00 6.30 75 GLU B C 1
ATOM 1519 O O . GLU B 1 76 ? 7.644 14.073 -5.411 1.00 8.02 75 GLU B O 1
ATOM 1529 N N . THR B 1 77 ? 5.457 13.807 -5.000 1.00 6.30 76 THR B N 1
ATOM 1530 C CA . THR B 1 77 ? 5.623 13.849 -3.580 1.00 6.42 76 THR B CA 1
ATOM 1531 C C . THR B 1 77 ? 5.406 12.484 -2.921 1.00 6.42 76 THR B C 1
ATOM 1532 O O . THR B 1 77 ? 4.877 11.555 -3.511 1.00 7.77 76 THR B O 1
ATOM 1536 N N . ASN B 1 78 ? 5.766 12.442 -1.647 1.00 7.20 77 ASN B N 1
ATOM 1537 C CA . ASN B 1 78 ? 5.586 11.231 -0.857 1.00 7.95 77 ASN B CA 1
ATOM 1538 C C . ASN B 1 78 ? 4.138 10.873 -0.665 1.00 9.24 77 ASN B C 1
ATOM 1539 O O . ASN B 1 78 ? 3.857 9.752 -0.216 1.00 13.26 77 ASN B O 1
ATOM 1544 N N . MET B 1 79 ? 3.212 11.798 -0.966 1.00 8.35 78 MET B N 1
ATOM 1545 C CA . MET B 1 79 ? 1.763 11.580 -0.849 1.00 9.16 78 MET B CA 1
ATOM 1546 C C . MET B 1 79 ? 1.124 11.276 -2.168 1.00 8.72 78 MET B C 1
ATOM 1547 O O . MET B 1 79 ? -0.090 11.251 -2.294 1.00 10.15 78 MET B O 1
ATOM 1555 N N . GLY B 1 80 ? 1.933 11.016 -3.195 1.00 8.13 79 GLY B N 1
ATOM 1556 C CA . GLY B 1 80 ? 1.373 10.597 -4.477 1.00 8.59 79 GLY B CA 1
ATOM 1557 C C . GLY B 1 80 ? 0.877 11.730 -5.364 1.00 7.02 79 GLY B C 1
ATOM 1558 O O . GLY B 1 80 ? 0.183 11.469 -6.358 1.00 7.84 79 GLY B O 1
ATOM 1559 N N . ARG B 1 81 ? 1.223 12.970 -5.014 1.00 6.62 80 ARG B N 1
ATOM 1560 C CA . ARG B 1 81 ? 0.836 14.131 -5.798 1.00 6.38 80 ARG B CA 1
ATOM 1561 C C . ARG B 1 81 ? 1.943 14.470 -6.788 1.00 6.58 80 ARG B C 1
ATOM 1562 O O . ARG B 1 81 ? 3.067 14.039 -6.645 1.00 9.12 80 ARG B O 1
ATOM 1570 N N . ARG B 1 82 ? 1.587 15.232 -7.801 1.00 7.07 81 ARG B N 1
ATOM 1571 C CA . ARG B 1 82 ? 2.505 15.571 -8.878 1.00 7.16 81 ARG B CA 1
ATOM 1572 C C . ARG B 1 82 ? 2.459 17.050 -9.175 1.00 7.50 81 ARG B C 1
ATOM 1573 O O . ARG B 1 82 ? 1.464 17.719 -8.983 1.00 9.23 81 ARG B O 1
ATOM 1587 N N . PHE B 1 83 ? 3.585 17.537 -9.711 1.00 7.09 82 PHE B N 1
ATOM 1588 C CA . PHE B 1 83 ? 3.690 18.880 -10.273 1.00 7.00 82 PHE B CA 1
ATOM 1589 C C . PHE B 1 83 ? 4.391 18.747 -11.628 1.00 6.85 82 PHE B C 1
ATOM 1590 O O . PHE B 1 83 ? 5.372 18.054 -11.754 1.00 7.18 82 PHE B O 1
ATOM 1598 N N . GLY B 1 84 ? 3.840 19.426 -12.617 1.00 7.45 83 GLY B N 1
ATOM 1599 C CA . GLY B 1 84 ? 4.421 19.357 -13.941 1.00 7.62 83 GLY B CA 1
ATOM 1600 C C . GLY B 1 84 ? 4.080 18.059 -14.628 1.00 8.26 83 GLY B C 1
ATOM 1601 O O . GLY B 1 84 ? 3.247 17.284 -14.198 1.00 10.13 83 GLY B O 1
ATOM 1602 N N . PRO B 1 85 ? 4.772 17.796 -15.749 1.00 8.80 84 PRO B N 1
ATOM 1603 C CA . PRO B 1 85 ? 5.876 18.603 -16.292 1.00 7.80 84 PRO B CA 1
ATOM 1604 C C . PRO B 1 85 ? 5.497 19.987 -16.786 1.00 7.57 84 PRO B C 1
ATOM 1605 O O . PRO B 1 85 ? 4.381 20.150 -17.317 1.00 8.36 84 PRO B O 1
ATOM 1609 N N . TYR B 1 86 ? 6.421 20.904 -16.628 1.00 6.40 85 TYR B N 1
ATOM 1610 C CA . TYR B 1 86 ? 6.310 22.237 -17.220 1.00 6.36 85 TYR B CA 1
ATOM 1611 C C . TYR B 1 86 ? 7.628 22.579 -17.907 1.00 6.58 85 TYR B C 1
ATOM 1612 O O . TYR B 1 86 ? 8.700 22.357 -17.308 1.00 7.03 85 TYR B O 1
ATOM 1621 N N . GLY B 1 87 ? 7.530 23.124 -19.101 1.00 6.65 86 GLY B N 1
ATOM 1622 C CA . GLY B 1 87 ? 8.684 23.533 -19.888 1.00 6.97 86 GLY B CA 1
ATOM 1623 C C . GLY B 1 87 ? 8.708 22.824 -21.203 1.00 7.30 86 GLY B C 1
ATOM 1624 O O . GLY B 1 87 ? 7.698 22.305 -21.667 1.00 9.81 86 GLY B O 1
ATOM 1625 N N . GLY B 1 88 ? 9.885 22.806 -21.828 1.00 7.40 87 GLY B N 1
ATOM 1626 C CA . GLY B 1 88 ? 10.085 22.208 -23.103 1.00 7.81 87 GLY B CA 1
ATOM 1627 C C . GLY B 1 88 ? 10.907 20.944 -23.036 1.00 8.17 87 GLY B C 1
ATOM 1628 O O . GLY B 1 88 ? 11.253 20.450 -21.942 1.00 9.37 87 GLY B O 1
ATOM 1629 N N . SER B 1 89 ? 11.267 20.432 -24.219 1.00 8.43 88 SER B N 1
ATOM 1630 C CA . SER B 1 89 ? 11.903 19.122 -24.324 1.00 9.52 88 SER B CA 1
ATOM 1631 C C . SER B 1 89 ? 13.391 19.215 -24.594 1.00 8.88 88 SER B C 1
ATOM 1632 O O . SER B 1 89 ? 14.023 18.177 -24.874 1.00 10.50 88 SER B O 1
ATOM 1635 N N . GLY B 1 90 ? 13.957 20.390 -24.493 1.00 8.46 89 GLY B N 1
ATOM 1636 C CA . GLY B 1 90 ? 15.386 20.585 -24.675 1.00 8.70 89 GLY B CA 1
ATOM 1637 C C . GLY B 1 90 ? 16.203 20.106 -23.503 1.00 8.66 89 GLY B C 1
ATOM 1638 O O . GLY B 1 90 ? 15.703 19.573 -22.505 1.00 9.03 89 GLY B O 1
ATOM 1639 N N . GLY B 1 91 ? 17.493 20.334 -23.638 1.00 9.23 90 GLY B N 1
ATOM 1640 C CA . GLY B 1 91 ? 18.405 19.916 -22.624 1.00 9.88 90 GLY B CA 1
ATOM 1641 C C . GLY B 1 91 ? 18.471 18.420 -22.466 1.00 9.89 90 GLY B C 1
ATOM 1642 O O . GLY B 1 91 ? 18.137 17.678 -23.375 1.00 11.27 90 GLY B O 1
ATOM 1643 N N . SER B 1 92 ? 18.966 17.975 -21.303 1.00 9.84 91 SER B N 1
ATOM 1644 C CA . SER B 1 92 ? 19.023 16.572 -20.976 1.00 10.37 91 SER B CA 1
ATOM 1645 C C . SER B 1 92 ? 18.429 16.388 -19.617 1.00 10.58 91 SER B C 1
ATOM 1646 O 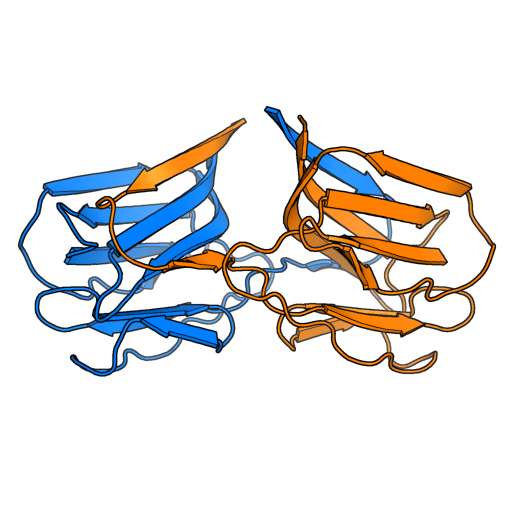O . SER B 1 92 ? 18.479 17.277 -18.731 1.00 9.64 91 SER B O 1
ATOM 1650 N N . ALA B 1 93 ? 17.826 15.222 -19.393 1.00 10.81 92 ALA B N 1
ATOM 1651 C CA . ALA B 1 93 ? 17.126 14.944 -18.161 1.00 10.89 92 ALA B CA 1
ATOM 1652 C C . ALA B 1 93 ? 18.057 14.366 -17.094 1.00 11.21 92 ALA B C 1
ATOM 1653 O O . ALA B 1 93 ? 18.908 13.526 -17.378 1.00 12.25 92 ALA B O 1
ATOM 1655 N N . ASN B 1 94 ? 17.807 14.768 -15.848 1.00 9.91 93 ASN B N 1
ATOM 1656 C CA . ASN B 1 94 ? 18.377 14.102 -14.712 1.00 10.25 93 ASN B CA 1
ATOM 1657 C C . ASN B 1 94 ? 17.230 13.940 -13.685 1.00 8.56 93 ASN B C 1
ATOM 1658 O O . ASN B 1 94 ? 16.460 14.883 -13.472 1.00 9.47 93 ASN B O 1
ATOM 1663 N N . THR B 1 95 ? 17.162 12.789 -13.015 1.00 9.38 94 THR B N 1
ATOM 1664 C CA . THR B 1 95 ? 16.119 12.526 -12.018 1.00 9.20 94 THR B CA 1
ATOM 1665 C C . THR B 1 95 ? 16.775 12.222 -10.662 1.00 8.94 94 THR B C 1
ATOM 1666 O O . THR B 1 95 ? 17.685 11.407 -10.570 1.00 10.81 94 THR B O 1
ATOM 1670 N N . LEU B 1 96 ? 16.206 12.883 -9.634 1.00 7.45 95 LEU B N 1
ATOM 1671 C CA . LEU B 1 96 ? 16.456 12.549 -8.231 1.00 7.69 95 LEU B CA 1
ATOM 1672 C C . LEU B 1 96 ? 15.343 11.561 -7.850 1.00 7.52 95 LEU B C 1
ATOM 1673 O O . LEU B 1 96 ? 14.162 11.845 -8.054 1.00 9.19 95 LEU B O 1
ATOM 1678 N N . SER B 1 97 ? 15.728 10.423 -7.285 1.00 7.74 96 SER B N 1
ATOM 1679 C CA . SER B 1 97 ? 14.774 9.362 -6.944 1.00 8.37 96 SER B CA 1
ATOM 1680 C C . SER B 1 97 ? 14.984 8.978 -5.481 1.00 7.91 96 SER B C 1
ATOM 1681 O O . SER B 1 97 ? 16.111 8.840 -5.037 1.00 8.59 96 SER B O 1
ATOM 1684 N N . ASN B 1 98 ? 13.868 8.780 -4.795 1.00 7.88 97 ASN B N 1
ATOM 1685 C CA . ASN B 1 98 ? 13.896 8.365 -3.376 1.00 8.19 97 ASN B CA 1
ATOM 1686 C C . ASN B 1 98 ? 14.658 9.365 -2.530 1.00 7.32 97 ASN B C 1
ATOM 1687 O O . ASN B 1 98 ? 15.606 9.036 -1.827 1.00 8.10 97 ASN B O 1
ATOM 1692 N N . VAL B 1 99 ? 14.162 10.604 -2.571 1.00 7.01 98 VAL B N 1
ATOM 1693 C CA . VAL B 1 99 ? 14.733 11.697 -1.852 1.00 6.44 98 VAL B CA 1
ATOM 1694 C C . VAL B 1 99 ? 13.687 12.351 -0.932 1.00 6.50 98 VAL B C 1
ATOM 1695 O O . VAL B 1 99 ? 12.507 12.004 -0.945 1.00 6.89 98 VAL B O 1
ATOM 1699 N N . LYS B 1 100 ? 14.156 13.330 -0.165 1.00 6.58 99 LYS B N 1
ATOM 1700 C CA . LYS B 1 100 ? 13.303 14.298 0.534 1.00 6.45 99 LYS B CA 1
ATOM 1701 C C . LYS B 1 100 ? 13.891 15.675 0.251 1.00 5.91 99 LYS B C 1
ATOM 1702 O O . LYS B 1 100 ? 14.967 16.010 0.761 1.00 6.58 99 LYS B O 1
ATOM 1708 N N . VAL B 1 101 ? 13.242 16.461 -0.602 1.00 5.99 100 VAL B N 1
ATOM 1709 C CA . VAL B 1 101 ? 13.786 17.804 -0.882 1.00 5.94 100 VAL B CA 1
ATOM 1710 C C . VAL B 1 101 ? 13.579 18.703 0.315 1.00 6.23 100 VAL B C 1
ATOM 1711 O O . VAL B 1 101 ? 12.467 18.768 0.905 1.00 6.46 100 VAL B O 1
ATOM 1715 N N . ILE B 1 102 ? 14.635 19.417 0.674 1.00 5.92 101 ILE B N 1
ATOM 1716 C CA . ILE B 1 102 ? 14.677 20.350 1.777 1.00 6.04 101 ILE B CA 1
ATOM 1717 C C . ILE B 1 102 ? 14.590 21.801 1.317 1.00 5.93 101 ILE B C 1
ATOM 1718 O O . ILE B 1 102 ? 13.839 22.607 1.924 1.00 6.61 101 ILE B O 1
ATOM 1723 N N . GLN B 1 103 ? 15.330 22.178 0.273 1.00 5.92 102 GLN B N 1
ATOM 1724 C CA . GLN B 1 103 ? 15.344 23.579 -0.151 1.00 6.06 102 GLN B CA 1
ATOM 1725 C C . GLN B 1 103 ? 15.631 23.632 -1.638 1.00 5.58 102 GLN B C 1
ATOM 1726 O O . GLN B 1 103 ? 16.311 22.738 -2.183 1.00 6.24 102 GLN B O 1
ATOM 1732 N N . ILE B 1 104 ? 15.108 24.670 -2.276 1.00 6.10 103 ILE B N 1
ATOM 1733 C CA . ILE B 1 104 ? 15.365 24.968 -3.655 1.00 6.46 103 ILE B CA 1
ATOM 1734 C C . ILE B 1 104 ? 15.941 26.363 -3.736 1.00 7.06 103 ILE B C 1
ATOM 1735 O O . ILE B 1 104 ? 15.239 27.356 -3.532 1.00 8.60 103 ILE B O 1
ATOM 1740 N N . ASN B 1 105 ? 17.254 26.420 -4.046 1.00 7.02 104 ASN B N 1
ATOM 1741 C CA . ASN B 1 105 ? 17.942 27.672 -4.356 1.00 6.94 104 ASN B CA 1
ATOM 1742 C C . ASN B 1 105 ? 18.239 27.648 -5.855 1.00 6.94 104 ASN B C 1
ATOM 1743 O O . ASN B 1 105 ? 17.879 26.682 -6.549 1.00 7.15 104 ASN B O 1
ATOM 1748 N N . GLY B 1 106 ? 18.917 28.658 -6.369 1.00 7.69 105 GLY B N 1
ATOM 1749 C CA . GLY B 1 106 ? 19.221 28.628 -7.790 1.00 7.87 105 GLY B CA 1
ATOM 1750 C C . GLY B 1 106 ? 19.854 29.926 -8.224 1.00 8.19 105 GLY B C 1
ATOM 1751 O O . GLY B 1 106 ? 20.316 30.698 -7.398 1.00 9.15 105 GLY B O 1
ATOM 1752 N N . SER B 1 107 ? 19.833 30.145 -9.543 1.00 8.51 106 SER B N 1
ATOM 1753 C CA . SER B 1 107 ? 20.291 31.415 -10.104 1.00 9.30 106 SER B CA 1
ATOM 1754 C C . SER B 1 107 ? 19.377 31.736 -11.291 1.00 8.59 106 SER B C 1
ATOM 1755 O O . SER B 1 107 ? 18.941 30.841 -11.992 1.00 9.03 106 SER B O 1
ATOM 1759 N N . ALA B 1 108 ? 19.072 33.005 -11.433 1.00 9.38 107 ALA B N 1
ATOM 1760 C CA . ALA B 1 108 ? 18.097 33.436 -12.441 1.00 10.00 107 ALA B CA 1
ATOM 1761 C C . ALA B 1 108 ? 18.418 34.806 -12.985 1.00 9.86 107 ALA B C 1
ATOM 1762 O O . ALA B 1 108 ? 19.026 35.648 -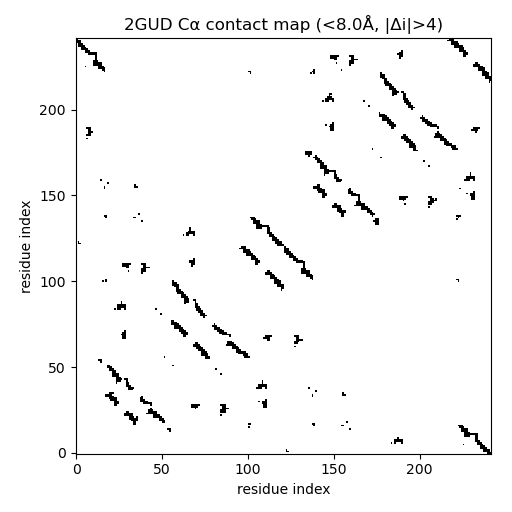12.321 1.00 12.27 107 ALA B O 1
ATOM 1764 N N . GLY B 1 109 ? 17.947 35.045 -14.202 1.00 10.01 108 GLY B N 1
ATOM 1765 C CA . GLY B 1 109 ? 18.046 36.334 -14.889 1.00 11.29 108 GLY B CA 1
ATOM 1766 C C . GLY B 1 109 ? 16.742 36.522 -15.619 1.00 12.58 108 GLY B C 1
ATOM 1767 O O . GLY B 1 109 ? 15.670 36.603 -15.007 1.00 12.01 108 GLY B O 1
ATOM 1768 N N . ASP B 1 110 ? 16.785 36.549 -16.958 1.00 12.59 109 ASP B N 1
ATOM 1769 C CA . ASP B 1 110 ? 15.555 36.525 -17.716 1.00 11.30 109 ASP B CA 1
ATOM 1770 C C . ASP B 1 110 ? 14.921 35.147 -17.682 1.00 10.11 109 ASP B C 1
ATOM 1771 O O . ASP B 1 110 ? 13.714 35.033 -17.886 1.00 10.61 109 ASP B O 1
ATOM 1776 N N . TYR B 1 111 ? 15.716 34.095 -17.431 1.00 9.90 110 TYR B N 1
ATOM 1777 C CA . TYR B 1 111 ? 15.212 32.744 -17.288 1.00 8.56 110 TYR B CA 1
ATOM 1778 C C . TYR B 1 111 ? 15.740 32.160 -15.985 1.00 8.56 110 TYR B C 1
ATOM 1779 O O . TYR B 1 111 ? 16.535 32.775 -15.279 1.00 9.52 110 TYR B O 1
ATOM 1788 N N . LEU B 1 112 ? 15.321 30.935 -15.705 1.00 8.15 111 LEU B N 1
ATOM 1789 C CA . LEU B 1 112 ? 15.898 30.189 -14.581 1.00 7.48 111 LEU B CA 1
ATOM 1790 C C . LEU B 1 112 ? 17.129 29.447 -15.111 1.00 7.64 111 LEU B C 1
ATOM 1791 O O . LEU B 1 112 ? 17.038 28.425 -15.766 1.00 8.65 111 LEU B O 1
ATOM 1796 N N . ASP B 1 113 ? 18.285 30.031 -14.803 1.00 8.19 112 ASP B N 1
ATOM 1797 C CA . ASP B 1 113 ? 19.555 29.459 -15.283 1.00 8.37 112 ASP B CA 1
ATOM 1798 C C . ASP B 1 113 ? 19.886 28.136 -14.632 1.00 7.90 112 ASP B C 1
ATOM 1799 O O . ASP B 1 113 ? 20.376 27.191 -15.276 1.00 8.97 112 ASP B O 1
ATOM 1804 N N . SER B 1 114 ? 19.674 28.069 -13.310 1.00 8.17 113 SER B N 1
ATOM 1805 C CA . SER B 1 114 ? 20.096 26.887 -12.580 1.00 7.63 113 SER B CA 1
ATOM 1806 C C . SER B 1 114 ? 19.255 26.765 -11.322 1.00 7.07 113 SER B C 1
ATOM 1807 O O . SER B 1 114 ? 18.684 27.728 -10.808 1.00 7.68 113 SER B O 1
ATOM 1810 N N . LEU B 1 115 ? 19.230 25.527 -10.849 1.00 7.42 114 LEU B N 1
ATOM 1811 C CA . LEU B 1 115 ? 18.638 25.141 -9.583 1.00 7.19 114 LEU B CA 1
ATOM 1812 C C . LEU B 1 115 ? 19.690 24.449 -8.740 1.00 7.29 114 LEU B C 1
ATOM 1813 O O . LEU B 1 115 ? 20.460 23.652 -9.261 1.00 8.77 114 LEU B O 1
ATOM 1818 N N . ASP B 1 116 ? 19.697 24.742 -7.437 1.00 6.56 115 ASP B N 1
ATOM 1819 C CA . ASP B 1 116 ? 20.589 24.091 -6.494 1.00 7.17 115 ASP B CA 1
ATOM 1820 C C . ASP B 1 116 ? 19.642 23.462 -5.455 1.00 7.37 115 ASP B C 1
ATOM 1821 O O . ASP B 1 116 ? 19.054 24.200 -4.632 1.00 8.14 115 ASP B O 1
ATOM 1826 N N . ILE B 1 117 ? 19.454 22.178 -5.590 1.00 6.77 116 ILE B N 1
ATOM 1827 C CA . ILE B 1 117 ? 18.462 21.436 -4.798 1.00 6.95 116 ILE B CA 1
ATOM 1828 C C . ILE B 1 117 ? 19.175 20.806 -3.612 1.00 5.85 116 ILE B C 1
ATOM 1829 O O . ILE B 1 117 ? 20.120 20.046 -3.793 1.00 6.78 116 ILE B O 1
ATOM 1834 N N . TYR B 1 118 ? 18.711 21.122 -2.405 1.00 6.18 117 TYR B N 1
ATOM 1835 C CA . TYR B 1 118 ? 19.223 20.539 -1.180 1.00 5.92 117 TYR B CA 1
ATOM 1836 C C . TYR B 1 118 ? 18.229 19.426 -0.766 1.00 6.22 117 TYR B C 1
ATOM 1837 O O . TYR B 1 118 ? 17.014 19.714 -0.728 1.00 6.58 117 TYR B O 1
ATOM 1846 N N . TYR B 1 119 ? 18.732 18.259 -0.466 1.00 6.35 118 TYR B N 1
ATOM 1847 C CA . TYR B 1 119 ? 17.840 17.119 -0.243 1.00 6.41 118 TYR B CA 1
ATOM 1848 C C . TYR B 1 119 ? 18.539 16.046 0.555 1.00 6.65 118 TYR B C 1
ATOM 1849 O O . TYR B 1 119 ? 19.763 15.982 0.622 1.00 7.69 118 TYR B O 1
ATOM 1858 N N . GLU B 1 120 ? 17.712 15.174 1.144 1.00 7.27 119 GLU B N 1
ATOM 1859 C CA . GLU B 1 120 ? 18.189 13.933 1.713 1.00 7.47 119 GLU B CA 1
ATOM 1860 C C . GLU B 1 120 ? 18.024 12.855 0.677 1.00 7.80 119 GLU B C 1
ATOM 1861 O O . GLU B 1 120 ? 16.956 12.702 0.077 1.00 8.28 119 GLU B O 1
ATOM 1867 N N . GLN B 1 121 ? 19.098 12.090 0.461 1.00 8.18 120 GLN B N 1
ATOM 1868 C CA . GLN B 1 121 ? 19.078 10.944 -0.442 1.00 8.13 120 GLN B CA 1
ATOM 1869 C C . GLN B 1 121 ? 18.918 9.674 0.362 1.00 8.86 120 GLN B C 1
ATOM 1870 O O . GLN B 1 121 ? 19.783 9.354 1.175 1.00 10.30 120 GLN B O 1
ATOM 1876 N N . TYR B 1 122 ? 17.811 8.983 0.151 1.00 8.95 121 TYR B N 1
ATOM 1877 C CA . TYR B 1 122 ? 17.583 7.691 0.818 1.00 9.71 121 TYR B CA 1
ATOM 1878 C C . TYR B 1 122 ? 18.099 6.551 -0.055 1.00 10.41 121 TYR B C 1
ATOM 1879 O O . TYR B 1 122 ? 18.466 6.802 -1.214 1.00 12.38 121 TYR B O 1
#

Organism: Griffithsia sp. (strain Q66D336) (NCBI:txid373036)

B-factor: mean 12.25, std 7.27, range [3.27, 54.24]

Nearest PDB structures (foldseek):
  7rki-assembly1_B  TM=9.871E-01  e=5.669E-21  Griffithsia sp. Q66D336
  2gux-assembly1_A  TM=9.885E-01  e=6.292E-21  Griffithsia
  7rkg-assembly1_B  TM=9.835E-01  e=5.973E-21  Griffithsia sp. Q66D336
  7ria-assembly1_B  TM=9.770E-01  e=1.239E-20  Griffithsia sp. Q66D336
  7rib-assembly1_A  TM=9.781E-01  e=1.785E-20  Griffithsia sp. Q66D336

Sequence (242 aa):
SLTHRKFGGSGGSPFSSGLSSIAVRSGSYLDAIIIDGVHHGGSGGNLSPTFTFGSGEYISNMTIRSGDYIDNISFETNMGRRFGPYGGSGGSANTLSNVKVIQINGSAGDYLDSLDIYYEQYSLTHRKFGGSGGSPFSGLSSIAVRSGSYLDAIIIDGVHHGGSGGNLSPTFTFGSGEYISNMTIRSGDYIDNISFETNMGRRFGPYGGSGGSANTLSNVKVIQINGSAGDYLDSLDIYYEQY